Protein AF-A0A957Q8G4-F1 (afdb_monomer_lite)

Secondary structure (DSSP, 8-state):
---PPPPPPP----PPPPPEE-------------------------PPP-----EEEEEEE-SSSSEEEEEEEESPPPPPTTEEEEEEEE-SSS--EEEEEE--SSSEEEEEEEESS-HHHH-SEEEEEEEE--SS--SS--S-EEEEEE--HHHHHHHTTTTTTTT-TT-----S------HHHHHHHHHHHHHHHHHHHHHHHHHHHHHHHTT-HHHHHHHHHHHHHHHH-TTSSS-S-SS-SSS---SS-SS-HHHHHHHHHHHHHHHHHHS---HHHHHHHHHHHHHHHHHHHHHHHHHHHHHT-SSHHHHHHHHHHHHHHHHHHHHHHHHHH-

Foldseek 3Di:
DDDDDDDDDDDDDDFDAKDWDDDDDDDDDDDDDDDDDDDDDDDDDDDDDDPDDQWDKDWDCDPDQWIKIKTKGAQQDFAPVQKWKWKWFAFPPDDIDTRDIGTPPDRIDIIIIIHNDLRLQGGFWMWIAIGGDDPDGDPDDDPRTDDIDGHDPVVSLLCNLVSVQVPDPDDDDDDDDDPDPQLVSSLLSLLVLLLVLLVVLLVLLVQLLVCLVVFNLLSNLLSLLQNLCSAQFQPGPSFDDLSPPPGGDHPGDRCHSLNSLVSSLVSLVVCVVVDPDDPVLSVVLNVLSVLLNVLSVVLSVLSVQSSVDPGSVSNVVSSVVNSVSSVVSSVSSVVSND

Radius of gyration: 26.72 Å; chains: 1; bounding box: 59×63×84 Å

pLDDT: mean 75.36, std 23.49, range [24.41, 98.69]

Sequence (338 aa):
MAHARPAKAQGGGTTAPATVTTTQNLTRTTPALTVDTRITETRTPTGAPSSSSVGTLRFADGSVAGGDFHLQVEGLPTAPTGGQYVLWLLSPITEPKALIAFTALTSAVDLTGTTALHLPQLFNGAQITLEPLSTALPTVISDRVVLAARADAALVKQLRPLLFLIDQPGSEETPEGNDTENDAEVILGSLDAAQAQVDIAVQHTGFLRNALSTEDIPQARRHAEHIINILDGKNGFMYGDLDRNGLPENPGDNVGVRVYLAAAKAALPALTASSTASAETVDDLLATFDVGQTRITDMFDKALQIFASDTVTEANRFAGELTVLVDELDATVDNAHN

Structure (mmCIF, N/CA/C/O backbone):
data_AF-A0A957Q8G4-F1
#
_entry.id   AF-A0A957Q8G4-F1
#
loop_
_atom_site.group_PDB
_atom_site.id
_atom_site.type_symbol
_atom_site.label_atom_id
_atom_site.label_alt_id
_atom_site.label_comp_id
_atom_site.label_asym_id
_atom_site.label_entity_id
_atom_site.label_seq_id
_atom_site.pdbx_PDB_ins_code
_atom_site.Cartn_x
_atom_site.Cartn_y
_atom_site.Cartn_z
_atom_site.occupancy
_atom_site.B_iso_or_equiv
_atom_site.auth_seq_id
_atom_site.auth_comp_id
_atom_site.auth_asym_id
_atom_site.auth_atom_id
_atom_site.pdbx_PDB_model_num
ATOM 1 N N . MET A 1 1 ? 6.059 -43.255 37.982 1.00 44.38 1 MET A N 1
ATOM 2 C CA . MET A 1 1 ? 5.569 -43.418 36.598 1.00 44.38 1 MET A CA 1
ATOM 3 C C . MET A 1 1 ? 5.573 -42.045 35.953 1.00 44.38 1 MET A C 1
ATOM 5 O O . MET A 1 1 ? 4.736 -41.224 36.290 1.00 44.38 1 MET A O 1
ATOM 9 N N . ALA A 1 2 ? 6.601 -41.764 35.154 1.00 36.56 2 ALA A N 1
ATOM 10 C CA . ALA A 1 2 ? 6.834 -40.475 34.513 1.00 36.56 2 ALA A CA 1
ATOM 11 C C . ALA A 1 2 ? 6.531 -40.618 33.016 1.00 36.56 2 ALA A C 1
ATOM 13 O O . ALA A 1 2 ? 7.130 -41.465 32.356 1.00 36.56 2 ALA A O 1
ATOM 14 N N . HIS A 1 3 ? 5.592 -39.827 32.494 1.00 37.25 3 HIS A N 1
ATOM 15 C CA . HIS A 1 3 ? 5.303 -39.761 31.063 1.00 37.25 3 HIS A CA 1
ATOM 16 C C . HIS A 1 3 ? 6.027 -38.561 30.450 1.00 37.25 3 HIS A C 1
ATOM 18 O O . HIS A 1 3 ? 5.633 -37.414 30.642 1.00 37.25 3 HIS A O 1
ATOM 24 N N . ALA A 1 4 ? 7.101 -38.852 29.717 1.00 38.31 4 ALA A N 1
ATOM 25 C CA . ALA A 1 4 ? 7.792 -37.902 28.860 1.00 38.31 4 ALA A CA 1
ATOM 26 C C . ALA A 1 4 ? 6.992 -37.692 27.561 1.00 38.31 4 ALA A C 1
ATOM 28 O O . ALA A 1 4 ? 6.599 -38.657 26.904 1.00 38.31 4 ALA A O 1
ATOM 29 N N . ARG A 1 5 ? 6.751 -36.428 27.196 1.00 44.56 5 ARG A N 1
ATOM 30 C CA . ARG A 1 5 ? 6.229 -36.021 25.881 1.00 44.56 5 ARG A CA 1
ATOM 31 C C . ARG A 1 5 ? 7.388 -35.890 24.878 1.00 44.56 5 ARG A C 1
ATOM 33 O O . ARG A 1 5 ? 8.442 -35.395 25.274 1.00 44.56 5 ARG A O 1
ATOM 40 N N . PRO A 1 6 ? 7.213 -36.274 23.600 1.00 42.38 6 PRO A N 1
ATOM 41 C CA . PRO A 1 6 ? 8.250 -36.115 22.589 1.00 42.38 6 PRO A CA 1
ATOM 42 C C . PRO A 1 6 ? 8.299 -34.677 22.054 1.00 42.38 6 PRO A C 1
ATOM 44 O O . PRO A 1 6 ? 7.270 -34.024 21.867 1.00 42.38 6 PRO A O 1
ATOM 47 N N . ALA A 1 7 ? 9.520 -34.205 21.805 1.00 37.16 7 ALA A N 1
ATOM 48 C CA . ALA A 1 7 ? 9.823 -32.923 21.185 1.00 37.16 7 ALA A CA 1
ATOM 49 C C . ALA A 1 7 ? 9.417 -32.918 19.701 1.00 37.16 7 ALA A C 1
ATOM 51 O O . ALA A 1 7 ? 9.708 -33.857 18.960 1.00 37.16 7 ALA A O 1
ATOM 52 N N . LYS A 1 8 ? 8.751 -31.842 19.270 1.00 38.19 8 LYS A N 1
ATOM 53 C CA . LYS A 1 8 ? 8.409 -31.569 17.870 1.00 38.19 8 LYS A CA 1
ATOM 54 C C . LYS A 1 8 ? 9.622 -30.901 17.212 1.00 38.19 8 LYS A C 1
ATOM 56 O O . LYS A 1 8 ? 10.020 -29.819 17.633 1.00 38.19 8 LYS A O 1
ATOM 61 N N . ALA A 1 9 ? 10.217 -31.558 16.220 1.00 36.41 9 ALA A N 1
ATOM 62 C CA . ALA A 1 9 ? 11.304 -30.999 15.423 1.00 36.41 9 ALA A CA 1
ATOM 63 C C . ALA A 1 9 ? 10.774 -29.886 14.501 1.00 36.41 9 ALA A C 1
ATOM 65 O O . ALA A 1 9 ? 9.803 -30.091 13.772 1.00 36.41 9 ALA A O 1
ATOM 66 N N . GLN A 1 10 ? 11.411 -28.714 14.550 1.00 33.91 10 GLN A N 1
ATOM 67 C CA . GLN A 1 10 ? 11.246 -27.637 13.574 1.00 33.91 10 GLN A CA 1
ATOM 68 C C . GLN A 1 10 ? 11.914 -28.055 12.259 1.00 33.91 10 GLN A C 1
ATOM 70 O O . GLN A 1 10 ? 13.116 -28.317 12.223 1.00 33.91 10 GLN A O 1
ATOM 75 N N . GLY A 1 11 ? 11.129 -28.135 11.185 1.00 32.81 11 GLY A N 1
ATOM 76 C CA . GLY A 1 11 ? 11.643 -28.291 9.828 1.00 32.81 11 GLY A CA 1
ATOM 77 C C . GLY A 1 11 ? 12.223 -26.966 9.345 1.00 32.81 11 GLY A C 1
ATOM 78 O O . GLY A 1 11 ? 11.487 -26.000 9.169 1.00 32.81 11 GLY A O 1
ATOM 79 N N . GLY A 1 12 ? 13.540 -26.921 9.150 1.00 32.47 12 GLY A N 1
ATOM 80 C CA . GLY A 1 12 ? 14.208 -25.826 8.456 1.00 32.47 12 GLY A CA 1
ATOM 81 C C . GLY A 1 12 ? 13.856 -25.865 6.971 1.00 32.47 12 GLY A C 1
ATOM 82 O O . GLY A 1 12 ? 14.250 -26.791 6.263 1.00 32.47 12 GLY A O 1
ATOM 83 N N . GLY A 1 13 ? 13.112 -24.863 6.504 1.00 29.98 13 GLY A N 1
ATOM 84 C CA . GLY A 1 13 ? 12.903 -24.616 5.081 1.00 29.98 13 GLY A CA 1
ATOM 85 C C . GLY A 1 13 ? 14.233 -24.242 4.439 1.00 29.98 13 GLY A C 1
ATOM 86 O O . GLY A 1 13 ? 14.747 -23.148 4.644 1.00 29.98 13 GLY A O 1
ATOM 87 N N . THR A 1 14 ? 14.823 -25.181 3.707 1.00 31.97 14 THR A N 1
ATOM 88 C CA . THR A 1 14 ? 16.024 -24.937 2.907 1.00 31.97 14 THR A CA 1
ATOM 89 C C . THR A 1 14 ? 15.543 -24.406 1.560 1.00 31.97 14 THR A C 1
ATOM 91 O O . THR A 1 14 ? 14.854 -25.123 0.839 1.00 31.97 14 THR A O 1
ATOM 94 N N . THR A 1 15 ? 15.840 -23.149 1.227 1.00 34.88 15 THR A N 1
ATOM 95 C CA . THR A 1 15 ? 15.557 -22.599 -0.106 1.00 34.88 15 THR A CA 1
ATOM 96 C C . THR A 1 15 ? 16.385 -23.362 -1.133 1.00 34.88 15 THR A C 1
ATOM 98 O O . THR A 1 15 ? 17.615 -23.363 -1.055 1.00 34.88 15 THR A O 1
ATOM 101 N N . ALA A 1 16 ? 15.715 -24.045 -2.060 1.00 32.41 16 ALA A N 1
ATOM 102 C CA . ALA A 1 16 ? 16.372 -24.778 -3.130 1.00 32.41 16 ALA A CA 1
ATOM 103 C C . ALA A 1 16 ? 17.163 -23.811 -4.039 1.00 32.41 16 ALA A C 1
ATOM 105 O O . ALA A 1 16 ? 16.678 -22.712 -4.320 1.00 32.41 16 ALA A O 1
ATOM 106 N N . PRO A 1 17 ? 18.376 -24.181 -4.486 1.00 40.38 17 PRO A N 1
ATOM 107 C CA . PRO A 1 17 ? 19.134 -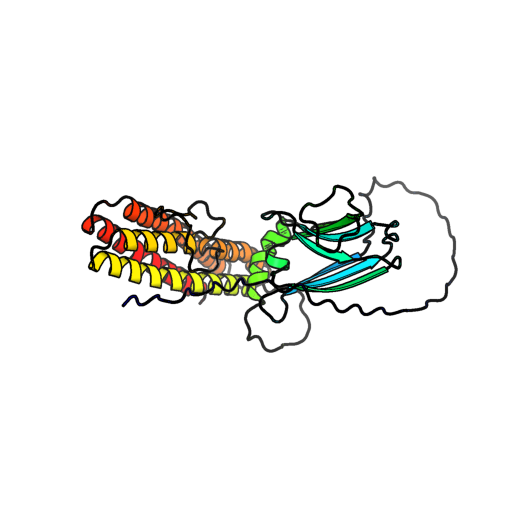23.383 -5.442 1.00 40.38 17 PRO A CA 1
ATOM 108 C C . PRO A 1 17 ? 18.448 -23.364 -6.818 1.00 40.38 17 PRO A C 1
ATOM 110 O O . PRO A 1 17 ? 17.750 -24.309 -7.187 1.00 40.38 17 PRO A O 1
ATOM 113 N N . ALA A 1 18 ? 18.678 -22.286 -7.572 1.00 42.09 18 ALA A N 1
ATOM 114 C CA . ALA A 1 18 ? 18.218 -22.105 -8.948 1.00 42.09 18 ALA A CA 1
ATOM 115 C C . ALA A 1 18 ? 18.527 -23.335 -9.822 1.00 42.09 18 ALA A C 1
ATOM 117 O O . ALA A 1 18 ? 19.646 -23.856 -9.802 1.00 42.09 18 ALA A O 1
ATOM 118 N N . THR A 1 19 ? 17.549 -23.788 -10.611 1.00 39.34 19 THR A N 1
ATOM 119 C CA . THR A 1 19 ? 17.774 -24.827 -11.627 1.00 39.34 19 THR A CA 1
ATOM 120 C C . THR A 1 19 ? 18.254 -24.144 -12.904 1.00 39.34 19 THR A C 1
ATOM 122 O O . THR A 1 19 ? 17.571 -23.278 -13.443 1.00 39.34 19 THR A O 1
ATOM 125 N N . VAL A 1 20 ? 19.449 -24.505 -13.371 1.00 38.84 20 VAL A N 1
ATOM 126 C CA . VAL A 1 20 ? 20.111 -23.878 -14.524 1.00 38.84 20 VAL A CA 1
ATOM 127 C C . VAL A 1 20 ? 20.238 -24.909 -15.637 1.00 38.84 20 VAL A C 1
ATOM 129 O O . VAL A 1 20 ? 20.765 -25.998 -15.410 1.00 38.84 20 VAL A O 1
ATOM 132 N N . THR A 1 21 ? 19.800 -24.556 -16.846 1.00 37.38 21 THR A N 1
ATOM 133 C CA . THR A 1 21 ? 20.062 -25.347 -18.055 1.00 37.38 21 THR A CA 1
ATOM 134 C C . THR A 1 21 ? 21.042 -24.582 -18.933 1.00 37.38 21 THR A C 1
ATOM 136 O O . THR A 1 21 ? 20.753 -23.484 -19.396 1.00 37.38 21 THR A O 1
ATOM 139 N N . THR A 1 22 ? 22.222 -25.151 -19.167 1.00 37.09 22 THR A N 1
ATOM 140 C CA . THR A 1 22 ? 23.211 -24.580 -20.087 1.00 37.09 22 THR A CA 1
ATOM 141 C C . THR A 1 22 ? 23.038 -25.211 -21.465 1.00 37.09 22 THR A C 1
ATOM 143 O O . THR A 1 22 ? 23.404 -26.369 -21.658 1.00 37.09 22 THR A O 1
ATOM 146 N N . THR A 1 23 ? 22.531 -24.451 -22.436 1.00 33.16 23 THR A N 1
ATOM 147 C CA . THR A 1 23 ? 22.496 -24.875 -23.844 1.00 33.16 23 THR A CA 1
ATOM 148 C C . THR A 1 23 ? 23.540 -24.086 -24.624 1.00 33.16 23 THR A C 1
ATOM 150 O O . THR A 1 23 ? 23.420 -22.877 -24.785 1.00 33.16 23 THR A O 1
ATOM 153 N N . GLN A 1 24 ? 24.587 -24.764 -25.101 1.00 40.12 24 GLN A N 1
ATOM 154 C CA . GLN A 1 24 ? 25.644 -24.150 -25.907 1.00 40.12 24 GLN A CA 1
ATOM 155 C C . GLN A 1 24 ? 25.351 -24.357 -27.395 1.00 40.12 24 GLN A C 1
ATOM 157 O O . GLN A 1 24 ? 25.469 -25.474 -27.898 1.00 40.12 24 GLN A O 1
ATOM 162 N N . ASN A 1 25 ? 25.009 -23.285 -28.112 1.00 29.00 25 ASN A N 1
ATOM 163 C CA . ASN A 1 25 ? 24.923 -23.313 -29.572 1.00 29.00 25 ASN A CA 1
ATOM 164 C C . ASN A 1 25 ? 26.262 -22.891 -30.191 1.00 29.00 25 ASN A C 1
ATOM 166 O O . ASN A 1 25 ? 26.674 -21.736 -30.117 1.00 29.00 25 ASN A O 1
ATOM 170 N N . LEU A 1 26 ? 26.946 -23.850 -30.818 1.00 27.91 26 LEU A N 1
ATOM 171 C CA . LEU A 1 26 ? 28.156 -23.620 -31.603 1.00 27.91 26 LEU A CA 1
ATOM 172 C C . LEU A 1 26 ? 27.770 -23.205 -33.026 1.00 27.91 26 LEU A C 1
ATOM 174 O O . LEU A 1 26 ? 27.607 -24.054 -33.903 1.00 27.91 26 LEU A O 1
ATOM 178 N N . THR A 1 27 ? 27.656 -21.904 -33.278 1.00 31.98 27 THR A N 1
ATOM 179 C CA . THR A 1 27 ? 27.489 -21.393 -34.645 1.00 31.98 27 THR A CA 1
ATOM 180 C C . THR A 1 27 ? 28.849 -21.009 -35.220 1.00 31.98 27 THR A C 1
ATOM 182 O O . THR A 1 27 ? 29.564 -20.164 -34.685 1.00 31.98 27 THR A O 1
ATOM 185 N N . ARG A 1 28 ? 29.235 -21.665 -36.317 1.00 31.03 28 ARG A N 1
ATOM 186 C CA . ARG A 1 28 ? 30.478 -21.417 -37.054 1.00 31.03 28 ARG A CA 1
ATOM 187 C C . ARG A 1 28 ? 30.206 -20.400 -38.161 1.00 31.03 28 ARG A C 1
ATOM 189 O O . ARG A 1 28 ? 29.469 -20.722 -39.090 1.00 31.03 28 ARG A O 1
ATOM 196 N N . THR A 1 29 ? 30.848 -19.233 -38.114 1.00 28.16 29 THR A N 1
ATOM 197 C CA . THR A 1 29 ? 30.744 -18.223 -39.182 1.00 28.16 29 THR A CA 1
ATOM 198 C C . THR A 1 29 ? 32.104 -17.956 -39.829 1.00 28.16 29 THR A C 1
ATOM 200 O O . THR A 1 29 ? 33.110 -17.728 -39.161 1.00 28.16 29 THR A O 1
ATOM 203 N N . THR A 1 30 ? 32.115 -18.037 -41.157 1.00 28.33 30 THR A N 1
ATOM 204 C CA . THR A 1 30 ? 33.229 -17.785 -42.088 1.00 28.33 30 THR A CA 1
ATOM 205 C C . THR A 1 30 ? 33.414 -16.268 -42.304 1.00 28.33 30 THR A C 1
ATOM 207 O O . THR A 1 30 ? 32.409 -15.558 -42.309 1.00 28.33 30 THR A O 1
ATOM 210 N N . PRO A 1 31 ? 34.640 -15.738 -42.500 1.00 30.88 31 PRO A N 1
ATOM 211 C CA . PRO A 1 31 ? 34.877 -14.292 -42.577 1.00 30.88 31 PRO A CA 1
ATOM 212 C C . PRO A 1 31 ? 34.618 -13.711 -43.978 1.00 30.88 31 PRO A C 1
ATOM 214 O O . PRO A 1 31 ? 34.831 -14.390 -44.983 1.00 30.88 31 PRO A O 1
ATOM 217 N N . ALA A 1 32 ? 34.249 -12.426 -44.046 1.00 28.64 32 ALA A N 1
ATOM 218 C CA . ALA A 1 32 ? 34.248 -11.634 -45.278 1.00 28.64 32 ALA A CA 1
ATOM 219 C C . ALA A 1 32 ? 34.877 -10.240 -45.073 1.00 28.64 32 ALA A C 1
ATOM 221 O O . ALA A 1 32 ? 34.899 -9.703 -43.968 1.00 28.64 32 ALA A O 1
ATOM 222 N N . LEU A 1 33 ? 35.445 -9.733 -46.171 1.00 24.41 33 LEU A N 1
ATOM 223 C CA . LEU A 1 33 ? 36.489 -8.712 -46.294 1.00 24.41 33 LEU A CA 1
ATOM 224 C C . LEU A 1 33 ? 36.101 -7.254 -45.981 1.00 24.41 33 LEU A C 1
ATOM 226 O O . LEU A 1 33 ? 34.985 -6.802 -46.217 1.00 24.41 33 LEU A O 1
ATOM 230 N N . THR A 1 34 ? 37.147 -6.517 -45.602 1.00 30.47 34 THR A N 1
ATOM 231 C CA . THR A 1 34 ? 37.311 -5.062 -45.485 1.00 30.47 34 THR A CA 1
ATOM 232 C C . THR A 1 34 ? 37.156 -4.305 -46.811 1.00 30.47 34 THR A C 1
ATOM 234 O O . THR A 1 34 ? 37.719 -4.717 -47.826 1.00 30.47 34 THR A O 1
ATOM 237 N N . VAL A 1 35 ? 36.533 -3.120 -46.768 1.00 27.95 35 VAL A N 1
ATOM 238 C CA . VAL A 1 35 ? 36.742 -2.032 -47.741 1.00 27.95 35 VAL A CA 1
ATOM 239 C C . VAL A 1 35 ? 37.001 -0.729 -46.981 1.00 27.95 35 VAL A C 1
ATOM 241 O O . VAL A 1 35 ? 36.225 -0.340 -46.113 1.00 27.95 35 VAL A O 1
ATOM 244 N N . ASP A 1 36 ? 38.127 -0.094 -47.308 1.00 31.92 36 ASP A N 1
ATOM 245 C CA . ASP A 1 36 ? 38.597 1.205 -46.818 1.00 31.92 36 ASP A CA 1
ATOM 246 C C . ASP A 1 36 ? 38.084 2.316 -47.747 1.00 31.92 36 ASP A C 1
ATOM 248 O O . ASP A 1 36 ? 38.147 2.191 -48.974 1.00 31.92 36 ASP A O 1
ATOM 252 N N . THR A 1 37 ? 37.571 3.412 -47.191 1.00 31.23 37 THR A N 1
ATOM 253 C CA . THR A 1 37 ? 37.466 4.682 -47.921 1.00 31.23 37 THR A CA 1
ATOM 254 C C . THR A 1 37 ? 37.485 5.851 -46.939 1.00 31.23 37 THR A C 1
ATOM 256 O O . THR A 1 37 ? 36.513 6.137 -46.244 1.00 31.23 37 THR A O 1
ATOM 259 N N . ARG A 1 38 ? 38.627 6.544 -46.891 1.00 30.86 38 ARG A N 1
ATOM 260 C CA . ARG A 1 38 ? 38.819 7.824 -46.196 1.00 30.86 38 ARG A CA 1
ATOM 261 C C . ARG A 1 38 ? 38.134 8.962 -46.949 1.00 30.86 38 ARG A C 1
ATOM 263 O O . ARG A 1 38 ? 38.459 9.166 -48.116 1.00 30.86 38 ARG A O 1
ATOM 270 N N . ILE A 1 39 ? 37.345 9.784 -46.251 1.00 31.19 39 ILE A N 1
ATOM 271 C CA . ILE A 1 39 ? 37.181 11.215 -46.557 1.00 31.19 39 ILE A CA 1
ATOM 272 C C . ILE A 1 39 ? 37.181 12.020 -45.244 1.00 31.19 39 ILE A C 1
ATOM 274 O O . ILE A 1 39 ? 36.707 11.568 -44.206 1.00 31.19 39 ILE A O 1
ATOM 278 N N . THR A 1 40 ? 37.817 13.182 -45.341 1.00 30.59 40 THR A N 1
ATOM 279 C CA . THR A 1 40 ? 38.300 14.123 -44.328 1.00 30.59 40 THR A CA 1
ATOM 280 C C . THR A 1 40 ? 37.219 14.860 -43.523 1.00 30.59 40 THR A C 1
ATOM 282 O O . THR A 1 40 ? 36.107 15.098 -43.979 1.00 30.59 40 THR A O 1
ATOM 285 N N . GLU A 1 41 ? 37.649 15.242 -42.321 1.00 34.72 41 GLU A N 1
ATOM 286 C CA . GLU A 1 41 ? 36.992 15.871 -41.173 1.00 34.72 41 GLU A CA 1
ATOM 287 C C . GLU A 1 41 ? 36.057 17.070 -41.432 1.00 34.72 41 GLU A C 1
ATOM 289 O O . GLU A 1 41 ? 36.359 17.997 -42.179 1.00 34.72 41 GLU A O 1
ATOM 294 N N . THR A 1 42 ? 34.986 17.138 -40.638 1.00 29.38 42 THR A N 1
ATOM 295 C CA . THR A 1 42 ? 34.398 18.395 -40.148 1.00 29.38 42 THR A CA 1
ATOM 296 C C . THR A 1 42 ? 34.144 18.212 -38.653 1.00 29.38 42 THR A C 1
ATOM 298 O O . THR A 1 42 ? 33.421 17.305 -38.250 1.00 29.38 42 THR A O 1
ATOM 301 N N . ARG A 1 43 ? 34.813 19.009 -37.810 1.00 39.56 43 ARG A N 1
ATOM 302 C CA . ARG A 1 43 ? 34.683 18.921 -36.348 1.00 39.56 43 ARG A CA 1
ATOM 303 C C . ARG A 1 43 ? 33.369 19.565 -35.899 1.00 39.56 43 ARG A C 1
ATOM 305 O O . ARG A 1 43 ? 33.137 20.747 -36.132 1.00 39.56 43 ARG A O 1
ATOM 312 N N . THR A 1 44 ? 32.548 18.778 -35.216 1.00 34.25 44 THR A N 1
ATOM 313 C CA . THR A 1 44 ? 31.297 19.143 -34.525 1.00 34.25 44 THR A CA 1
ATOM 314 C C . THR A 1 44 ? 31.390 18.499 -33.123 1.00 34.25 44 THR A C 1
ATOM 316 O O . THR A 1 44 ? 32.153 17.542 -32.964 1.00 34.25 44 THR A O 1
ATOM 319 N N . PRO A 1 45 ? 30.798 19.095 -32.073 1.00 40.66 45 PRO A N 1
ATOM 320 C CA . PRO A 1 45 ? 31.327 19.068 -30.713 1.00 40.66 45 PRO A CA 1
ATOM 321 C C . PRO A 1 45 ? 31.309 17.668 -30.094 1.00 40.66 45 PRO A C 1
ATOM 323 O O . PRO A 1 45 ? 30.426 16.867 -30.383 1.00 40.66 45 PRO A O 1
ATOM 326 N N . THR A 1 46 ? 32.308 17.421 -29.241 1.00 41.06 46 THR A N 1
ATOM 327 C CA . THR A 1 46 ? 32.562 16.221 -28.432 1.00 41.06 46 THR A CA 1
ATOM 328 C C . THR A 1 46 ? 31.279 15.485 -28.048 1.00 41.06 46 THR A C 1
ATOM 330 O O . THR A 1 46 ? 30.599 15.853 -27.091 1.00 41.06 46 THR A O 1
ATOM 333 N N . GLY A 1 47 ? 30.961 14.443 -28.819 1.00 36.25 47 GLY A N 1
ATOM 334 C CA . GLY A 1 47 ? 29.912 13.494 -28.485 1.00 36.25 47 GLY A CA 1
ATOM 335 C C . GLY A 1 47 ? 30.239 12.808 -27.163 1.00 36.25 47 GLY A C 1
ATOM 336 O O . GLY A 1 47 ? 31.396 12.471 -26.896 1.00 36.25 47 GLY A O 1
ATOM 337 N N . ALA A 1 48 ? 29.215 12.625 -26.332 1.00 38.44 48 ALA A N 1
ATOM 338 C CA . ALA A 1 48 ? 29.274 11.731 -25.185 1.00 38.44 48 ALA A CA 1
ATOM 339 C C . ALA A 1 48 ? 29.835 10.360 -25.624 1.00 38.44 48 ALA A C 1
ATOM 341 O O . ALA A 1 48 ? 29.576 9.944 -26.757 1.00 38.44 48 ALA A O 1
ATOM 342 N N . PRO A 1 49 ? 30.620 9.670 -24.776 1.00 38.12 49 PRO A N 1
ATOM 343 C CA . PRO A 1 49 ? 31.200 8.383 -25.134 1.00 38.12 49 PRO A CA 1
ATOM 344 C C . PRO A 1 49 ? 30.096 7.421 -25.569 1.00 38.12 49 PRO A C 1
ATOM 346 O O . PRO A 1 49 ? 29.165 7.148 -24.813 1.00 38.12 49 PRO A O 1
ATOM 349 N N . SER A 1 50 ? 30.205 6.913 -26.794 1.00 41.34 50 SER A N 1
ATOM 350 C CA . SER A 1 50 ? 29.347 5.854 -27.306 1.00 41.34 50 SER A CA 1
ATOM 351 C C . SER A 1 50 ? 29.591 4.609 -26.457 1.00 41.34 50 SER A C 1
ATOM 353 O O . SER A 1 50 ? 30.606 3.930 -26.611 1.00 41.34 50 SER A O 1
ATOM 355 N N . SER A 1 51 ? 28.696 4.321 -25.516 1.00 51.56 51 SER A N 1
ATOM 356 C CA . SER A 1 51 ? 28.704 3.062 -24.782 1.00 51.56 51 SER A CA 1
ATOM 357 C C . SER A 1 51 ? 28.365 1.941 -25.763 1.00 51.56 51 SER A C 1
ATOM 359 O O . SER A 1 51 ? 27.206 1.769 -26.140 1.00 51.56 51 SER A O 1
ATOM 361 N N . SER A 1 52 ? 29.369 1.195 -26.222 1.00 60.12 52 SER A N 1
ATOM 362 C CA . SER A 1 52 ? 29.135 -0.050 -26.950 1.00 60.12 52 SER A CA 1
ATOM 363 C C . SER A 1 52 ? 28.436 -1.025 -26.004 1.00 60.12 52 SER A C 1
ATOM 365 O O . SER A 1 52 ? 29.007 -1.381 -24.973 1.00 60.12 52 SER A O 1
ATOM 367 N N . SER A 1 53 ? 27.205 -1.428 -26.323 1.00 70.81 53 SER A N 1
ATOM 368 C CA . SER A 1 53 ? 26.521 -2.497 -25.592 1.00 70.81 53 SER A CA 1
ATOM 369 C C . SER A 1 53 ? 27.312 -3.798 -25.751 1.00 70.81 53 SER A C 1
ATOM 371 O O . SER A 1 53 ? 27.612 -4.200 -26.872 1.00 70.81 53 SER A O 1
ATOM 373 N N . VAL A 1 54 ? 27.691 -4.418 -24.631 1.00 81.75 54 VAL A N 1
ATOM 374 C CA . VAL A 1 54 ? 28.505 -5.652 -24.575 1.00 81.75 54 VAL A CA 1
ATOM 375 C C . VAL A 1 54 ? 27.619 -6.891 -24.339 1.00 81.75 54 VAL A C 1
ATOM 377 O O . VAL A 1 54 ? 28.086 -8.026 -24.368 1.00 81.75 54 VAL A O 1
ATOM 380 N N . GLY A 1 55 ? 26.316 -6.694 -24.112 1.00 84.94 55 GLY A N 1
ATOM 381 C CA . GLY A 1 55 ? 25.376 -7.774 -23.836 1.00 84.94 55 GLY A CA 1
ATOM 382 C C . GLY A 1 55 ? 23.990 -7.287 -23.422 1.00 84.94 55 GLY A C 1
ATOM 383 O O . GLY A 1 55 ? 23.728 -6.087 -23.345 1.00 84.94 55 GLY A O 1
ATOM 384 N N . THR A 1 56 ? 23.107 -8.235 -23.129 1.00 85.12 56 THR A N 1
ATOM 385 C CA . THR A 1 56 ? 21.775 -8.003 -22.574 1.00 85.12 56 THR A CA 1
ATOM 386 C C . THR A 1 56 ? 21.559 -8.862 -21.332 1.00 85.12 56 THR A C 1
ATOM 388 O O . THR A 1 56 ? 22.023 -9.997 -21.245 1.00 85.12 56 THR A O 1
ATOM 391 N N . LEU A 1 57 ? 20.855 -8.304 -20.354 1.00 86.69 57 LEU A N 1
ATOM 392 C CA . LEU A 1 57 ? 20.304 -9.044 -19.229 1.00 86.69 57 LEU A CA 1
ATOM 393 C C . LEU A 1 57 ? 18.811 -8.758 -19.201 1.00 86.69 57 LEU A C 1
ATOM 395 O O . LEU A 1 57 ? 18.409 -7.595 -19.183 1.00 86.69 57 LEU A O 1
ATOM 399 N N . ARG A 1 58 ? 18.010 -9.815 -19.218 1.00 81.25 58 ARG A N 1
ATOM 400 C CA . ARG A 1 58 ? 16.556 -9.747 -19.139 1.00 81.25 58 ARG A CA 1
ATOM 401 C C . ARG A 1 58 ? 16.097 -10.433 -17.866 1.00 81.25 58 ARG A C 1
ATOM 403 O O . ARG A 1 58 ? 16.598 -11.507 -17.532 1.00 81.25 58 ARG A O 1
ATOM 410 N N . PHE A 1 59 ? 15.149 -9.803 -17.190 1.00 82.31 59 PHE A N 1
ATOM 411 C CA . PHE A 1 59 ? 14.360 -10.415 -16.131 1.00 82.31 59 PHE A CA 1
ATOM 412 C C . PHE A 1 59 ? 12.938 -10.577 -16.645 1.00 82.31 59 PHE A C 1
ATOM 414 O O . PHE A 1 59 ? 12.449 -9.718 -17.377 1.00 82.31 59 PHE A O 1
ATOM 421 N N . ALA A 1 60 ? 12.303 -11.666 -16.258 1.00 68.94 60 ALA A N 1
ATOM 422 C CA . ALA A 1 60 ? 10.882 -11.890 -16.432 1.00 68.94 60 ALA A CA 1
ATOM 423 C C . ALA A 1 60 ? 10.339 -12.458 -15.121 1.00 68.94 60 ALA A C 1
ATOM 425 O O . ALA A 1 60 ? 11.098 -13.034 -14.339 1.00 68.94 60 ALA A O 1
ATOM 426 N N . ASP A 1 61 ? 9.048 -12.300 -14.872 1.00 65.69 61 ASP A N 1
ATOM 427 C CA . ASP A 1 61 ? 8.394 -13.103 -13.848 1.00 65.69 61 ASP A CA 1
ATOM 428 C C . ASP A 1 61 ? 8.144 -14.500 -14.431 1.00 65.69 61 ASP A C 1
ATOM 430 O O . ASP A 1 61 ? 7.760 -14.656 -15.592 1.00 65.69 61 ASP A O 1
ATOM 434 N N . GLY A 1 62 ? 8.505 -15.523 -13.664 1.00 55.28 62 GLY A N 1
ATOM 435 C CA . GLY A 1 62 ? 8.362 -16.914 -14.066 1.00 55.28 62 G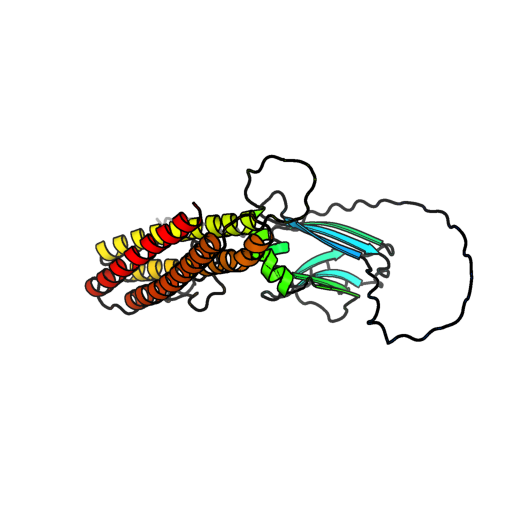LY A CA 1
ATOM 436 C C . GLY A 1 62 ? 6.970 -17.438 -13.723 1.00 55.28 62 GLY A C 1
ATOM 437 O O . GLY A 1 62 ? 6.289 -16.917 -12.849 1.00 55.28 62 GLY A O 1
ATOM 438 N N . SER A 1 63 ? 6.570 -18.547 -14.348 1.00 50.12 63 SER A N 1
ATOM 439 C CA . SER A 1 63 ? 5.276 -19.232 -14.116 1.00 50.12 63 SER A CA 1
ATOM 440 C C . SER A 1 63 ? 5.013 -19.743 -12.677 1.00 50.12 63 SER A C 1
ATOM 442 O O . SER A 1 63 ? 4.019 -20.427 -12.432 1.00 50.12 63 SER A O 1
ATOM 444 N N . VAL A 1 64 ? 5.907 -19.468 -11.720 1.00 48.78 64 VAL A N 1
ATOM 445 C CA . VAL A 1 64 ? 5.831 -19.878 -10.309 1.00 48.78 64 VAL A CA 1
ATOM 446 C C . VAL A 1 64 ? 6.462 -18.782 -9.450 1.00 48.78 64 VAL A C 1
ATOM 448 O O . VAL A 1 64 ? 7.644 -18.546 -9.653 1.00 48.78 64 VAL A O 1
ATOM 451 N N . ALA A 1 65 ? 5.716 -18.191 -8.499 1.00 56.16 65 ALA A N 1
ATOM 452 C CA . ALA A 1 65 ? 6.092 -17.259 -7.403 1.00 56.16 65 ALA A CA 1
ATOM 453 C C . ALA A 1 65 ? 7.561 -16.748 -7.325 1.00 56.16 65 ALA A C 1
ATOM 455 O O . ALA A 1 65 ? 8.215 -16.835 -6.283 1.00 56.16 65 ALA A O 1
ATOM 456 N N . GLY A 1 66 ? 8.123 -16.264 -8.427 1.00 64.38 66 GLY A N 1
ATOM 457 C CA . GLY A 1 66 ? 9.563 -16.189 -8.644 1.00 64.38 66 GLY A CA 1
ATOM 458 C C . GLY A 1 66 ? 9.878 -15.697 -10.054 1.00 64.38 66 GLY A C 1
ATOM 459 O O . GLY A 1 66 ? 8.987 -15.553 -10.881 1.00 64.38 66 GLY A O 1
ATOM 460 N N . GLY A 1 67 ? 11.144 -15.388 -10.320 1.00 76.06 67 GLY A N 1
ATOM 461 C CA . GLY A 1 67 ? 11.586 -14.714 -11.537 1.00 76.06 67 GLY A CA 1
ATOM 462 C C . GLY A 1 67 ? 12.502 -15.571 -12.401 1.00 76.06 67 GLY A C 1
ATOM 463 O O . GLY A 1 67 ? 13.351 -16.312 -11.896 1.00 76.06 67 GLY A O 1
ATOM 464 N N . ASP A 1 68 ? 12.379 -15.394 -13.707 1.00 83.12 68 ASP A N 1
ATOM 465 C CA . ASP A 1 68 ? 13.264 -15.940 -14.724 1.00 83.12 68 ASP A CA 1
ATOM 466 C C . ASP A 1 68 ? 14.299 -14.888 -15.135 1.00 83.12 68 ASP A C 1
ATOM 468 O O . ASP A 1 68 ? 14.053 -13.678 -15.122 1.00 83.12 68 ASP A O 1
ATOM 472 N N . PHE A 1 69 ? 15.489 -15.339 -15.521 1.00 89.19 69 PHE A N 1
ATOM 473 C CA . PHE A 1 69 ? 16.509 -14.461 -16.078 1.00 89.19 69 PHE A CA 1
ATOM 474 C C . PHE A 1 69 ? 17.156 -15.055 -17.321 1.00 89.19 69 PHE A C 1
ATOM 476 O O . PHE A 1 69 ? 17.326 -16.269 -17.446 1.00 89.19 69 PHE A O 1
ATOM 483 N N . HIS A 1 70 ? 17.585 -14.163 -18.212 1.00 91.19 70 HIS A N 1
ATOM 484 C CA . HIS A 1 70 ? 18.389 -14.487 -19.383 1.00 91.19 70 HIS A CA 1
ATOM 485 C C . HIS A 1 70 ? 19.531 -13.483 -19.521 1.00 91.19 70 HIS A C 1
ATOM 487 O O . HIS A 1 70 ? 19.301 -12.288 -19.701 1.00 91.19 70 HIS A O 1
ATOM 493 N N . LEU A 1 71 ? 20.768 -13.961 -19.408 1.00 91.25 71 LEU A N 1
ATOM 494 C CA . LEU A 1 71 ? 21.987 -13.185 -19.605 1.00 91.25 71 LEU A CA 1
ATOM 495 C C . LEU A 1 71 ? 22.641 -13.600 -20.922 1.00 91.25 71 LEU A C 1
ATOM 497 O O . LEU A 1 71 ? 23.027 -14.755 -21.071 1.00 91.25 71 LEU A O 1
ATOM 501 N N . GLN A 1 72 ? 22.860 -12.638 -21.813 1.00 91.69 72 GLN A N 1
ATOM 502 C CA . GLN A 1 72 ? 23.672 -12.797 -23.016 1.00 91.69 72 GLN A CA 1
ATOM 503 C C . GLN A 1 72 ? 24.793 -11.765 -23.010 1.00 91.69 72 GLN A C 1
ATOM 505 O O . GLN A 1 72 ? 24.533 -10.567 -22.995 1.00 91.69 72 GLN A O 1
ATOM 510 N N . VAL A 1 73 ? 26.047 -12.202 -23.017 1.00 90.94 73 VAL A N 1
ATOM 511 C CA . VAL A 1 73 ? 27.217 -11.314 -23.010 1.00 90.94 73 VAL A CA 1
ATOM 512 C C . VAL A 1 73 ? 28.208 -11.780 -24.059 1.00 90.94 73 VAL A C 1
ATOM 514 O O . VAL A 1 73 ? 28.528 -12.965 -24.130 1.00 90.94 73 VAL A O 1
ATOM 517 N N . GLU A 1 74 ? 28.744 -10.840 -24.827 1.00 88.62 74 GLU A N 1
ATOM 518 C CA . GLU A 1 74 ? 29.843 -11.068 -25.760 1.00 88.62 74 GLU A CA 1
ATOM 519 C C . GLU A 1 74 ? 31.108 -10.339 -25.294 1.00 88.62 74 GLU A C 1
ATOM 521 O O . GLU A 1 74 ? 31.061 -9.392 -24.520 1.00 88.62 74 GLU A O 1
ATOM 526 N N . GLY A 1 75 ? 32.279 -10.787 -25.739 1.00 87.00 75 GLY A N 1
ATOM 527 C CA . GLY A 1 75 ? 33.557 -10.172 -25.377 1.00 87.00 75 GLY A CA 1
ATOM 528 C C . GLY A 1 75 ? 33.965 -10.323 -23.906 1.00 87.00 75 GLY A C 1
ATOM 529 O O . GLY A 1 75 ? 34.898 -9.642 -23.478 1.00 87.00 75 GLY A O 1
ATOM 530 N N . LEU A 1 76 ? 33.325 -11.205 -23.127 1.00 87.75 76 LEU A N 1
ATOM 531 C CA . LEU A 1 76 ? 33.740 -11.457 -21.746 1.00 87.75 76 LEU A CA 1
ATOM 532 C C . LEU A 1 76 ? 35.078 -12.221 -21.752 1.00 87.75 76 LEU A C 1
ATOM 534 O O . LEU A 1 76 ? 35.161 -13.282 -22.371 1.00 87.75 76 LEU A O 1
ATOM 538 N N . PRO A 1 77 ? 36.150 -11.722 -21.112 1.00 87.50 77 PRO A N 1
ATOM 539 C CA . PRO A 1 77 ? 37.425 -12.429 -21.117 1.00 87.50 77 PRO A CA 1
ATOM 540 C C . PRO A 1 77 ? 37.309 -13.792 -20.419 1.00 87.50 77 PRO A C 1
ATOM 542 O O . PRO A 1 77 ? 36.438 -14.014 -19.581 1.00 87.50 77 PRO A O 1
ATOM 545 N N . THR A 1 78 ? 38.199 -14.729 -20.749 1.00 87.75 78 THR A N 1
ATOM 546 C CA . THR A 1 78 ? 38.282 -15.993 -20.007 1.00 87.75 78 THR A CA 1
ATOM 547 C C . THR A 1 78 ? 38.688 -15.702 -18.564 1.00 87.75 78 THR A C 1
ATOM 549 O O . THR A 1 78 ? 39.642 -14.954 -18.324 1.00 87.75 78 THR A O 1
ATOM 552 N N . ALA A 1 79 ? 37.985 -16.306 -17.603 1.00 88.00 79 ALA A N 1
ATOM 553 C CA . ALA A 1 79 ? 38.332 -16.148 -16.197 1.00 88.00 79 ALA A CA 1
ATOM 554 C C . ALA A 1 79 ? 39.768 -16.666 -15.951 1.00 88.00 79 ALA A C 1
ATOM 556 O O . ALA A 1 79 ? 40.116 -17.750 -16.430 1.00 88.00 79 ALA A O 1
ATOM 557 N N . PRO A 1 80 ? 40.625 -15.924 -15.225 1.00 90.69 80 PRO A N 1
ATOM 558 C CA . PRO A 1 80 ? 41.957 -16.404 -14.878 1.00 90.69 80 PRO A CA 1
ATOM 559 C C . PRO A 1 80 ? 41.879 -17.673 -14.022 1.00 90.69 80 PRO A C 1
ATOM 561 O O . PRO A 1 80 ? 40.892 -17.907 -13.324 1.00 90.69 80 PRO A O 1
ATOM 564 N N . THR A 1 81 ? 42.946 -18.475 -14.032 1.00 92.44 81 THR A N 1
ATOM 565 C CA . THR A 1 81 ? 43.044 -19.693 -13.217 1.00 92.44 81 THR A CA 1
ATOM 566 C C . THR A 1 81 ? 42.712 -19.406 -11.751 1.00 92.44 81 THR A C 1
ATOM 568 O O . THR A 1 81 ? 43.325 -18.540 -11.130 1.00 92.44 81 THR A O 1
ATOM 571 N N . GLY A 1 82 ? 41.750 -20.152 -11.199 1.00 92.69 82 GLY A N 1
ATOM 572 C CA . GLY A 1 82 ? 41.273 -19.975 -9.824 1.00 92.69 82 GLY A CA 1
ATOM 573 C C . GLY A 1 82 ? 40.249 -18.850 -9.636 1.00 92.69 82 GLY A C 1
ATOM 574 O O . GLY A 1 82 ? 39.896 -18.558 -8.497 1.00 92.69 82 GLY A O 1
ATOM 575 N N . GLY A 1 83 ? 39.771 -18.228 -10.718 1.00 93.44 83 GLY A N 1
ATOM 576 C CA . GLY A 1 83 ? 38.694 -17.241 -10.706 1.00 93.44 83 GLY A CA 1
ATOM 577 C C . GLY A 1 83 ? 37.405 -17.748 -11.355 1.00 93.44 83 GLY A C 1
ATOM 578 O O . GLY A 1 83 ? 37.417 -18.676 -12.163 1.00 93.44 83 GLY A O 1
ATOM 579 N N . GLN A 1 84 ? 36.297 -17.102 -11.010 1.00 95.25 84 GLN A N 1
ATOM 580 C CA . GLN A 1 84 ? 34.972 -17.295 -11.598 1.00 95.25 84 GLN A CA 1
ATOM 581 C C . GLN A 1 84 ? 34.244 -15.953 -11.700 1.00 95.25 84 GLN A C 1
ATOM 583 O O . GLN A 1 84 ? 34.519 -15.030 -10.934 1.00 95.25 84 GLN A O 1
ATOM 588 N N . TYR A 1 85 ? 33.301 -15.840 -12.625 1.00 95.88 85 TYR A N 1
ATOM 589 C CA . TYR A 1 85 ? 32.406 -14.693 -12.681 1.00 95.88 85 TYR A CA 1
ATOM 590 C C . TYR A 1 85 ? 31.224 -14.895 -11.748 1.00 95.88 85 TYR A C 1
ATOM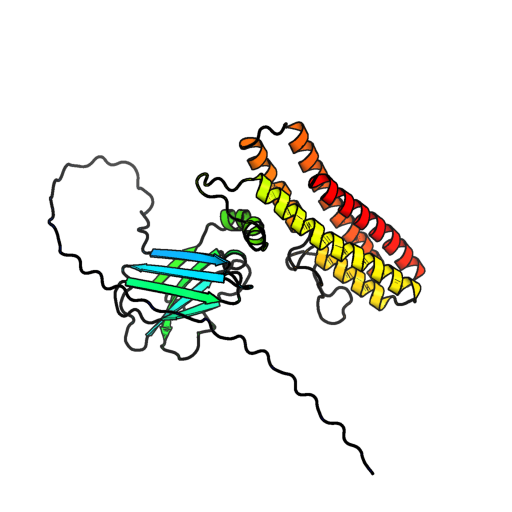 592 O O . TYR A 1 85 ? 30.732 -16.012 -11.603 1.00 95.88 85 TYR A O 1
ATOM 600 N N . VAL A 1 86 ? 30.751 -13.811 -11.141 1.00 96.44 86 VAL A N 1
ATOM 601 C CA . VAL A 1 86 ? 29.518 -13.813 -10.350 1.00 96.44 86 VAL A CA 1
ATOM 602 C C . VAL A 1 86 ? 28.607 -12.708 -10.852 1.00 96.44 86 VAL A C 1
ATOM 604 O O . VAL A 1 86 ? 29.021 -11.553 -10.938 1.00 96.44 86 VAL A O 1
ATOM 607 N N . LEU A 1 87 ? 27.374 -13.077 -11.199 1.00 95.25 87 LEU A N 1
ATOM 608 C CA . LEU A 1 87 ? 26.305 -12.139 -11.508 1.00 95.25 87 LEU A CA 1
ATOM 609 C C . LEU A 1 87 ? 25.632 -11.719 -10.202 1.00 95.25 87 LEU A C 1
ATOM 611 O O . LEU A 1 87 ? 25.034 -12.537 -9.504 1.00 95.25 87 LEU A O 1
ATOM 615 N N . TRP A 1 88 ? 25.722 -10.434 -9.899 1.00 95.56 88 TRP A N 1
ATOM 616 C CA . TRP A 1 88 ? 25.089 -9.775 -8.771 1.00 95.56 88 TRP A CA 1
ATOM 617 C C . TRP A 1 88 ? 23.875 -8.998 -9.233 1.00 95.56 88 TRP A C 1
ATOM 619 O O . TRP A 1 88 ? 23.919 -8.314 -10.253 1.00 95.56 88 TRP A O 1
ATOM 629 N N . LEU A 1 89 ? 22.823 -9.053 -8.434 1.00 92.81 89 LEU A N 1
ATOM 630 C CA . LEU A 1 89 ? 21.650 -8.212 -8.557 1.00 92.81 89 LEU A CA 1
ATOM 631 C C . LEU A 1 89 ? 21.819 -6.991 -7.663 1.00 92.81 89 LEU A C 1
ATOM 633 O O . LEU A 1 89 ? 22.215 -7.108 -6.502 1.00 92.81 89 LEU A O 1
ATOM 637 N N . LEU A 1 90 ? 21.523 -5.822 -8.217 1.00 89.44 90 LEU A N 1
ATOM 638 C CA . LEU A 1 90 ? 21.627 -4.538 -7.544 1.00 89.44 90 LEU A CA 1
ATOM 639 C C . LEU A 1 90 ? 20.229 -3.988 -7.289 1.00 89.44 90 LEU A C 1
ATOM 641 O O . LEU A 1 90 ? 19.373 -3.978 -8.174 1.00 89.44 90 LEU A O 1
ATOM 645 N N . SER A 1 91 ? 20.023 -3.507 -6.072 1.00 81.00 91 SER A N 1
ATOM 646 C CA . SER A 1 91 ? 18.790 -2.863 -5.647 1.00 81.00 91 SER A CA 1
ATOM 647 C C . SER A 1 91 ? 19.118 -1.500 -5.039 1.00 81.00 91 SER A C 1
ATOM 649 O O . SER A 1 91 ? 20.179 -1.346 -4.430 1.00 81.00 91 SER A O 1
ATOM 651 N N . PRO A 1 92 ? 18.234 -0.496 -5.174 1.00 63.12 92 PRO A N 1
ATOM 652 C CA . PRO A 1 92 ? 18.372 0.746 -4.427 1.00 63.12 92 PRO A CA 1
ATOM 653 C C . PRO A 1 92 ? 17.962 0.587 -2.954 1.00 63.12 92 PRO A C 1
ATOM 655 O O . PRO A 1 92 ? 18.233 1.484 -2.164 1.00 63.12 92 PRO A O 1
ATOM 658 N N . ILE A 1 93 ? 17.285 -0.513 -2.598 1.00 58.53 93 ILE A N 1
ATOM 659 C CA . ILE A 1 93 ? 16.639 -0.702 -1.289 1.00 58.53 93 ILE A CA 1
ATOM 660 C C . ILE A 1 93 ? 17.141 -1.928 -0.519 1.00 58.53 93 ILE A C 1
ATOM 662 O O . ILE A 1 93 ? 16.945 -2.000 0.690 1.00 58.53 93 ILE A O 1
ATOM 666 N N . THR A 1 94 ? 17.797 -2.883 -1.182 1.00 68.00 94 THR A N 1
ATOM 667 C CA . THR A 1 94 ? 18.417 -4.041 -0.523 1.00 68.00 94 THR A CA 1
ATOM 668 C C . THR A 1 94 ? 19.903 -4.129 -0.832 1.00 68.00 94 THR A C 1
ATOM 670 O O . THR A 1 94 ? 20.386 -3.583 -1.825 1.00 68.00 94 THR A O 1
ATOM 673 N N . GLU A 1 95 ? 20.627 -4.879 -0.004 1.00 83.69 95 GLU A N 1
ATOM 674 C CA . GLU A 1 95 ? 22.015 -5.232 -0.293 1.00 83.69 95 GLU A CA 1
ATOM 675 C C . GLU A 1 95 ? 22.130 -6.017 -1.617 1.00 83.69 95 GLU A C 1
ATOM 677 O O . GLU A 1 95 ? 21.182 -6.716 -2.007 1.00 83.69 95 GLU A O 1
ATOM 682 N N . PRO A 1 96 ? 23.275 -5.911 -2.325 1.00 89.50 96 PRO A N 1
ATOM 683 C CA . PRO A 1 96 ? 23.540 -6.707 -3.514 1.00 89.50 96 PRO A CA 1
ATOM 684 C C . PRO A 1 96 ? 23.417 -8.203 -3.236 1.00 89.50 96 PRO A C 1
ATOM 686 O O . PRO A 1 96 ? 23.902 -8.699 -2.220 1.00 89.50 96 PRO A O 1
ATOM 689 N N . LYS A 1 97 ? 22.824 -8.942 -4.173 1.00 91.56 97 LYS A N 1
ATOM 690 C CA . LYS A 1 97 ? 22.622 -10.387 -4.028 1.00 91.56 97 LYS A CA 1
ATOM 691 C C . LYS A 1 97 ? 23.292 -11.147 -5.161 1.00 91.56 97 LYS A C 1
ATOM 693 O O . LYS A 1 97 ? 23.001 -10.889 -6.325 1.00 91.56 97 LYS A O 1
ATOM 698 N N . ALA A 1 98 ? 24.164 -12.097 -4.832 1.00 94.38 98 ALA A N 1
ATOM 699 C CA . ALA A 1 98 ? 24.724 -13.009 -5.823 1.00 94.38 98 ALA A CA 1
ATOM 700 C C . ALA A 1 98 ? 23.609 -13.919 -6.358 1.00 94.38 98 ALA A C 1
ATOM 702 O O . ALA A 1 98 ? 22.946 -14.613 -5.586 1.00 94.38 98 ALA A O 1
ATOM 703 N N . LEU A 1 99 ? 23.398 -13.896 -7.672 1.00 92.56 99 LEU A N 1
ATOM 704 C CA . LEU A 1 99 ? 22.404 -14.723 -8.350 1.00 92.56 99 LEU A CA 1
ATOM 705 C C . LEU A 1 99 ? 23.015 -16.047 -8.804 1.00 92.56 99 LEU A C 1
ATOM 707 O O . LEU A 1 99 ? 22.462 -17.110 -8.540 1.00 92.56 99 LEU A O 1
ATOM 711 N N . ILE A 1 100 ? 24.166 -15.982 -9.474 1.00 93.12 100 ILE A N 1
ATOM 712 C CA . ILE A 1 100 ? 24.843 -17.159 -10.019 1.00 93.12 100 ILE A CA 1
ATOM 713 C C . ILE A 1 100 ? 26.346 -16.916 -10.160 1.00 93.12 100 ILE A C 1
ATOM 715 O O . ILE A 1 100 ? 26.780 -15.801 -10.452 1.00 93.12 100 ILE A O 1
ATOM 719 N N . ALA A 1 101 ? 27.131 -17.979 -9.982 1.00 93.81 101 ALA A N 1
ATOM 720 C CA . ALA A 1 101 ? 28.544 -18.024 -10.329 1.00 93.81 101 ALA A CA 1
ATOM 721 C C . ALA A 1 101 ? 28.747 -18.891 -11.578 1.00 93.81 101 ALA A C 1
ATOM 723 O O . ALA A 1 101 ? 28.113 -19.937 -11.719 1.00 93.81 101 ALA A O 1
ATOM 724 N N . PHE A 1 102 ? 29.615 -18.458 -12.488 1.00 92.44 102 PHE A N 1
ATOM 725 C CA . PHE A 1 102 ? 29.869 -19.143 -13.751 1.00 92.44 102 PHE A CA 1
ATOM 726 C C . PHE A 1 102 ? 31.302 -18.928 -1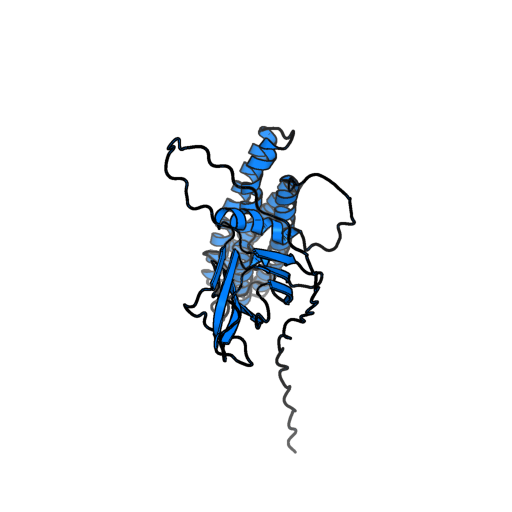4.241 1.00 92.44 102 PHE A C 1
ATOM 728 O O . PHE A 1 102 ? 31.963 -17.942 -13.919 1.00 92.44 102 PHE A O 1
ATOM 735 N N . THR A 1 103 ? 31.778 -19.843 -15.081 1.00 88.25 103 THR A N 1
ATOM 736 C CA . THR A 1 103 ? 33.087 -19.732 -15.730 1.00 88.25 103 THR A CA 1
ATOM 737 C C . THR A 1 103 ? 32.881 -19.481 -17.214 1.00 88.25 103 THR A C 1
ATOM 739 O O . THR A 1 103 ? 32.260 -20.291 -17.901 1.00 88.25 103 THR A O 1
ATOM 742 N N . ALA A 1 104 ? 33.417 -18.376 -17.731 1.00 80.69 104 ALA A N 1
ATOM 743 C CA . ALA A 1 104 ? 33.393 -18.109 -19.164 1.00 80.69 104 ALA A CA 1
ATOM 744 C C . ALA A 1 104 ? 34.458 -18.968 -19.860 1.00 80.69 104 ALA A C 1
ATOM 746 O O . ALA A 1 104 ? 35.656 -18.708 -19.739 1.00 80.69 104 ALA A O 1
ATOM 747 N N . LEU A 1 105 ? 34.023 -20.019 -20.560 1.00 74.06 105 LEU A N 1
ATOM 748 C CA . LEU A 1 105 ? 34.906 -20.879 -21.361 1.00 74.06 105 LEU A CA 1
ATOM 749 C C . LEU A 1 105 ? 35.197 -20.288 -22.747 1.00 74.06 105 LEU A C 1
ATOM 751 O O . LEU A 1 105 ? 36.162 -20.678 -23.399 1.00 74.06 105 LEU A O 1
ATOM 755 N N . THR A 1 106 ? 34.366 -19.346 -23.190 1.00 77.88 106 THR A N 1
ATOM 756 C CA . THR A 1 106 ? 34.518 -18.610 -24.447 1.00 77.88 106 THR A CA 1
ATOM 757 C C . THR A 1 106 ? 34.259 -17.127 -24.202 1.00 77.88 106 THR A C 1
ATOM 759 O O . THR A 1 106 ? 33.843 -16.747 -23.109 1.00 77.88 106 THR A O 1
ATOM 762 N N . SER A 1 107 ? 34.477 -16.293 -25.220 1.00 80.88 107 SER A N 1
ATOM 763 C CA . SER A 1 107 ? 34.136 -14.872 -25.157 1.00 80.88 107 SER A CA 1
ATOM 764 C C . SER A 1 107 ? 32.631 -14.593 -25.177 1.00 80.88 107 SER A C 1
ATOM 766 O O . SER A 1 107 ? 32.245 -13.441 -25.030 1.00 80.88 107 SER A O 1
ATOM 768 N N . ALA A 1 108 ? 31.789 -15.610 -25.384 1.00 85.25 108 ALA A N 1
ATOM 769 C CA . ALA A 1 108 ? 30.338 -15.497 -25.356 1.00 85.25 108 ALA A CA 1
ATOM 770 C C . ALA A 1 108 ? 29.754 -16.301 -24.184 1.00 85.25 108 ALA A C 1
ATOM 772 O O . ALA A 1 108 ? 30.164 -17.435 -23.914 1.00 85.25 108 ALA A O 1
ATOM 773 N N . VAL A 1 109 ? 28.790 -15.702 -23.493 1.00 89.56 109 VAL A N 1
ATOM 774 C CA . VAL A 1 109 ? 28.064 -16.289 -22.367 1.00 89.56 109 VAL A CA 1
ATOM 775 C C . VAL A 1 109 ? 26.576 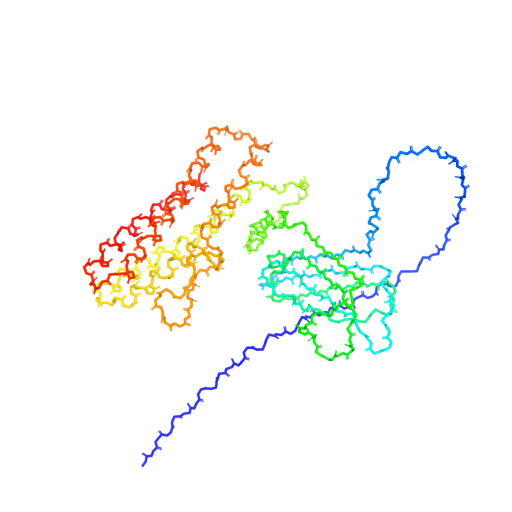-16.152 -22.643 1.00 89.56 109 VAL A C 1
ATOM 777 O O . VAL A 1 109 ? 26.100 -15.045 -22.868 1.00 89.56 109 VAL A O 1
ATOM 780 N N . ASP A 1 110 ? 25.860 -17.272 -22.597 1.00 90.50 110 ASP A N 1
ATOM 781 C CA . ASP A 1 110 ? 24.401 -17.332 -22.648 1.00 90.50 110 ASP A CA 1
ATOM 782 C C . ASP A 1 110 ? 23.927 -18.182 -21.459 1.00 90.50 110 ASP A C 1
ATOM 784 O O . ASP A 1 110 ? 24.269 -19.365 -21.357 1.00 90.50 110 ASP A O 1
ATOM 788 N N . LEU A 1 111 ? 23.241 -17.553 -20.504 1.00 90.62 111 LEU A N 1
ATOM 789 C CA . LEU A 1 111 ? 22.769 -18.186 -19.274 1.00 90.62 111 LEU A CA 1
ATOM 790 C C . LEU A 1 111 ? 21.291 -17.896 -19.071 1.00 90.62 111 LEU A C 1
ATOM 792 O O . LEU A 1 111 ? 20.882 -16.738 -19.039 1.00 90.62 111 LEU A O 1
ATOM 796 N N . THR A 1 112 ? 20.520 -18.948 -18.827 1.00 89.75 112 THR A N 1
ATOM 797 C CA . THR A 1 112 ? 19.132 -18.852 -18.376 1.00 89.75 112 THR A CA 1
ATOM 798 C C . THR A 1 112 ? 18.970 -19.548 -17.034 1.00 89.75 112 THR A C 1
ATOM 800 O O . THR A 1 112 ? 19.689 -20.503 -16.719 1.00 89.75 112 THR A O 1
ATOM 803 N N . GLY A 1 113 ? 18.034 -19.072 -16.225 1.00 87.19 113 GLY A N 1
ATOM 804 C CA . GLY A 1 113 ? 17.698 -19.716 -14.965 1.00 87.19 113 GLY A CA 1
ATOM 805 C C . GLY A 1 113 ? 16.484 -19.090 -14.305 1.00 87.19 113 GLY A C 1
ATOM 806 O O . GLY A 1 113 ? 15.976 -18.067 -14.757 1.00 87.19 113 GLY A O 1
ATOM 807 N N . THR A 1 114 ? 16.0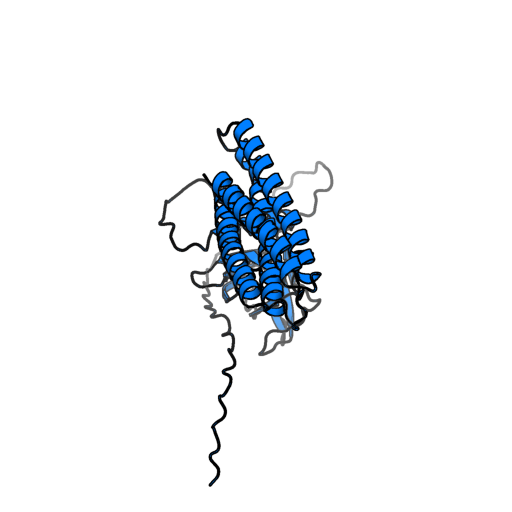49 -19.719 -13.219 1.00 83.75 114 THR A N 1
ATOM 808 C CA . THR A 1 114 ? 14.888 -19.296 -12.435 1.00 83.75 114 THR A CA 1
ATOM 809 C C . THR A 1 114 ? 15.284 -19.087 -10.975 1.00 83.75 114 THR A C 1
ATOM 811 O O . THR A 1 114 ? 16.262 -19.664 -10.487 1.00 83.75 114 THR A O 1
ATOM 814 N N . THR A 1 115 ? 14.557 -18.244 -10.251 1.00 80.94 115 THR A N 1
ATOM 815 C CA . THR A 1 115 ? 14.789 -17.963 -8.831 1.00 80.94 115 THR A CA 1
ATOM 816 C C . THR A 1 115 ? 13.471 -17.731 -8.109 1.00 80.94 115 THR A C 1
ATOM 818 O O . THR A 1 115 ? 12.512 -17.256 -8.696 1.00 80.94 115 THR A O 1
ATOM 821 N N . ALA A 1 116 ? 13.427 -17.983 -6.803 1.00 75.88 116 ALA A N 1
ATOM 822 C CA . ALA A 1 116 ? 12.263 -17.675 -5.964 1.00 75.88 116 ALA A CA 1
ATOM 823 C C . ALA A 1 116 ? 12.116 -16.167 -5.648 1.00 75.88 116 ALA A C 1
ATOM 825 O O . ALA A 1 116 ? 11.509 -15.795 -4.650 1.00 75.88 116 ALA A O 1
ATOM 826 N N . LEU A 1 117 ? 12.770 -15.291 -6.414 1.00 71.31 117 LEU A N 1
ATOM 827 C CA . LEU A 1 117 ? 12.752 -13.843 -6.215 1.00 71.31 117 LEU A CA 1
ATOM 828 C C . LEU A 1 117 ? 12.034 -13.188 -7.386 1.00 71.31 117 LEU A C 1
ATOM 830 O O . LEU A 1 117 ? 12.386 -13.472 -8.525 1.00 71.31 117 LEU A O 1
ATOM 834 N N . HIS A 1 118 ? 11.142 -12.243 -7.108 1.00 72.25 118 HIS A N 1
ATOM 835 C CA . HIS A 1 118 ? 10.539 -11.378 -8.123 1.00 72.25 118 HIS A CA 1
ATOM 836 C C . HIS A 1 118 ? 11.576 -10.360 -8.614 1.00 72.25 118 HIS A C 1
ATOM 838 O O . HIS A 1 118 ? 11.790 -9.299 -8.017 1.00 72.25 118 HIS A O 1
ATOM 844 N N . LEU A 1 119 ? 12.320 -10.746 -9.651 1.00 79.38 119 LEU A N 1
ATOM 845 C CA . LEU A 1 119 ? 13.517 -10.035 -10.097 1.00 79.38 119 LEU A CA 1
ATOM 846 C C . LEU A 1 119 ? 13.240 -8.590 -10.543 1.00 79.38 119 LEU A C 1
ATOM 848 O O . LEU A 1 119 ? 13.941 -7.700 -10.048 1.00 79.38 119 LEU A O 1
ATOM 852 N N . PRO A 1 120 ? 12.233 -8.317 -11.396 1.00 72.12 120 PRO A N 1
ATOM 853 C CA . PRO A 1 120 ? 11.957 -6.958 -11.860 1.00 72.12 120 PRO A CA 1
ATOM 854 C C . PRO A 1 120 ? 11.461 -6.031 -10.740 1.00 72.12 120 PRO A C 1
ATOM 856 O O . PRO A 1 120 ? 11.713 -4.825 -10.754 1.00 72.12 120 PRO A O 1
ATOM 859 N N . GLN A 1 121 ? 10.777 -6.595 -9.741 1.00 66.38 121 GLN A N 1
ATOM 860 C CA . GLN A 1 121 ? 10.218 -5.838 -8.622 1.00 66.38 121 GLN A CA 1
ATOM 861 C C . GLN A 1 121 ? 11.317 -5.377 -7.651 1.00 66.38 121 GLN A C 1
ATOM 863 O O . GLN A 1 121 ? 11.313 -4.233 -7.182 1.00 66.38 121 GLN A O 1
ATOM 868 N N . LEU A 1 122 ? 12.289 -6.250 -7.367 1.00 67.50 122 LEU A N 1
ATOM 869 C CA . LEU A 1 122 ? 13.277 -6.045 -6.303 1.00 67.50 122 LEU A CA 1
ATOM 870 C C . LEU A 1 122 ? 14.590 -5.407 -6.776 1.00 67.50 122 LEU A C 1
ATOM 872 O O . LEU A 1 122 ? 15.257 -4.725 -5.988 1.00 67.50 122 LEU A O 1
ATOM 876 N N . PHE A 1 123 ? 14.970 -5.603 -8.040 1.00 81.94 123 PHE A N 1
ATOM 877 C CA . PHE A 1 123 ? 16.289 -5.230 -8.549 1.00 81.94 123 PHE A CA 1
ATOM 878 C C . PHE A 1 123 ? 16.179 -4.330 -9.779 1.00 81.94 123 PHE A C 1
ATOM 880 O O . PHE A 1 123 ? 15.378 -4.561 -10.674 1.00 81.94 123 PHE A O 1
ATOM 887 N N . ASN A 1 124 ? 17.005 -3.285 -9.829 1.00 79.31 124 ASN A N 1
ATOM 888 C CA . ASN A 1 124 ? 17.035 -2.317 -10.934 1.00 79.31 124 ASN A CA 1
ATOM 889 C C . ASN A 1 124 ? 18.372 -2.315 -11.680 1.00 79.31 124 ASN A C 1
ATOM 891 O O . ASN A 1 124 ? 18.639 -1.447 -12.510 1.00 79.31 124 ASN A O 1
ATOM 895 N N . GLY A 1 125 ? 19.248 -3.257 -11.359 1.00 87.06 125 GLY A N 1
ATOM 896 C CA . GLY A 1 125 ? 20.529 -3.375 -12.013 1.00 87.06 125 GLY A CA 1
ATOM 897 C C . GLY A 1 125 ? 21.191 -4.699 -11.727 1.00 87.06 125 GLY A C 1
ATOM 898 O O . GLY A 1 125 ? 20.744 -5.493 -10.900 1.00 87.06 125 GLY A O 1
ATOM 899 N N . ALA A 1 126 ? 22.298 -4.905 -12.414 1.00 93.00 126 ALA A N 1
ATOM 900 C CA . ALA A 1 126 ? 23.139 -6.054 -12.220 1.00 93.00 126 ALA A CA 1
ATOM 901 C C . ALA A 1 126 ? 24.600 -5.710 -12.469 1.00 93.00 126 ALA A C 1
ATOM 903 O O . ALA A 1 126 ? 24.945 -4.731 -13.138 1.00 93.00 126 ALA A O 1
ATOM 904 N N . GLN A 1 127 ? 25.466 -6.546 -11.925 1.00 94.69 127 GLN A N 1
ATOM 905 C CA . GLN A 1 127 ? 26.898 -6.406 -12.064 1.00 94.69 127 GLN A CA 1
ATOM 906 C C . GLN A 1 127 ? 27.547 -7.775 -12.172 1.00 94.69 127 GLN A C 1
ATOM 908 O O . GLN A 1 127 ? 27.176 -8.697 -11.459 1.00 94.69 127 GLN A O 1
ATOM 913 N N . ILE A 1 128 ? 28.541 -7.900 -13.041 1.00 94.62 128 ILE A N 1
ATOM 914 C CA . ILE A 1 128 ? 29.389 -9.080 -13.135 1.00 94.62 128 ILE A CA 1
ATOM 915 C C . ILE A 1 128 ? 30.738 -8.728 -12.518 1.00 94.62 128 ILE A C 1
ATOM 917 O O . ILE A 1 128 ? 31.401 -7.790 -12.971 1.00 94.62 128 ILE A O 1
ATOM 921 N N . THR A 1 129 ? 31.144 -9.473 -11.493 1.00 96.38 129 THR A N 1
ATOM 922 C CA . THR A 1 129 ? 32.470 -9.357 -10.869 1.00 96.38 129 THR A CA 1
ATOM 923 C C . THR A 1 129 ? 33.304 -10.605 -11.106 1.00 96.38 129 THR A C 1
ATOM 925 O O . THR A 1 129 ? 32.774 -11.671 -11.421 1.00 96.38 129 THR A O 1
ATOM 928 N N . LEU A 1 130 ? 34.623 -10.466 -10.971 1.00 95.50 130 LEU A N 1
ATOM 929 C CA . LEU A 1 130 ? 35.558 -11.585 -10.982 1.00 95.50 130 LEU A CA 1
ATOM 930 C C . LEU A 1 130 ? 35.948 -11.964 -9.549 1.00 95.50 130 LEU A C 1
ATOM 932 O O . LEU A 1 130 ? 36.739 -11.274 -8.904 1.00 95.50 130 LEU A O 1
ATOM 936 N N . GLU A 1 131 ? 35.445 -13.106 -9.099 1.00 95.56 131 GLU A N 1
ATOM 937 C CA . GLU A 1 131 ? 35.604 -13.624 -7.743 1.00 95.56 131 GLU A CA 1
ATOM 938 C C . GLU A 1 131 ? 36.555 -14.830 -7.703 1.00 95.56 131 GLU A C 1
ATOM 940 O O . GLU A 1 131 ? 36.763 -15.497 -8.722 1.00 95.56 131 GLU A O 1
ATOM 945 N N . PRO A 1 132 ? 37.137 -15.161 -6.538 1.00 94.56 132 PRO A N 1
ATOM 946 C CA . PRO A 1 132 ? 37.814 -16.438 -6.344 1.00 94.56 132 PRO A CA 1
ATOM 947 C C . PRO A 1 132 ? 36.865 -17.622 -6.576 1.00 94.56 132 PRO A C 1
ATOM 949 O O . PRO A 1 132 ? 35.682 -17.576 -6.226 1.00 94.56 132 PRO A O 1
ATOM 952 N N . LEU A 1 133 ? 37.396 -18.708 -7.142 1.00 93.31 133 LEU A N 1
ATOM 953 C CA . LEU A 1 133 ? 36.653 -19.950 -7.327 1.00 93.31 133 LEU A CA 1
ATOM 954 C C . LEU A 1 133 ? 36.218 -20.512 -5.964 1.00 93.31 133 LEU A C 1
ATOM 956 O O . LEU A 1 133 ? 37.041 -20.744 -5.080 1.00 93.31 133 LEU A O 1
ATOM 960 N N . SER A 1 134 ? 34.917 -20.739 -5.815 1.00 92.12 134 SER A N 1
ATOM 961 C CA . SER A 1 134 ? 34.269 -21.192 -4.584 1.00 92.12 134 SER A CA 1
ATOM 962 C C . SER A 1 134 ? 33.089 -22.092 -4.930 1.00 92.12 134 SER A C 1
ATOM 964 O O . SER A 1 134 ? 32.431 -21.894 -5.948 1.00 92.12 134 SER A O 1
ATOM 966 N N . THR A 1 135 ? 32.802 -23.065 -4.067 1.00 87.88 135 THR A N 1
ATOM 967 C CA . THR A 1 135 ? 31.627 -23.941 -4.186 1.00 87.88 135 THR A CA 1
ATOM 968 C C . THR A 1 135 ? 30.337 -23.290 -3.685 1.00 87.88 135 THR A C 1
ATOM 970 O O . THR A 1 135 ? 29.255 -23.792 -3.972 1.00 87.88 135 THR A O 1
ATOM 973 N N . ALA A 1 136 ? 30.439 -22.183 -2.946 1.00 91.31 136 ALA A N 1
ATOM 974 C CA . ALA A 1 136 ? 29.310 -21.384 -2.485 1.00 91.31 136 ALA A CA 1
ATOM 975 C C . ALA A 1 136 ? 29.324 -19.999 -3.141 1.00 91.31 136 ALA A C 1
ATOM 977 O O . ALA A 1 136 ? 30.398 -19.446 -3.408 1.00 91.31 136 ALA A O 1
ATOM 978 N N . LEU A 1 137 ? 28.132 -19.432 -3.351 1.00 91.81 137 LEU A N 1
ATOM 979 C CA . LEU A 1 137 ? 28.001 -18.050 -3.802 1.00 91.81 137 LEU A CA 1
ATOM 980 C C . LEU A 1 137 ? 28.570 -17.094 -2.739 1.00 91.81 137 LEU A C 1
ATOM 982 O O . LEU A 1 137 ? 28.289 -17.272 -1.550 1.00 91.81 137 LEU A O 1
ATOM 986 N N . PRO A 1 138 ? 29.361 -16.089 -3.142 1.00 90.69 138 PRO A N 1
ATOM 987 C CA . PRO A 1 138 ? 29.840 -15.066 -2.224 1.00 90.69 138 PRO A CA 1
ATOM 988 C C . PRO A 1 138 ? 28.676 -14.232 -1.677 1.00 90.69 138 PRO A C 1
ATOM 990 O O . PRO A 1 138 ? 27.680 -13.996 -2.357 1.00 90.69 138 PRO A O 1
ATOM 993 N N . THR A 1 139 ? 28.827 -13.757 -0.443 1.00 90.00 139 THR A N 1
ATOM 994 C CA . THR A 1 139 ? 27.855 -12.877 0.228 1.00 90.00 139 THR A CA 1
ATOM 995 C C . THR A 1 139 ? 28.254 -11.405 0.188 1.00 90.00 139 THR A C 1
ATOM 997 O O . THR A 1 139 ? 27.444 -10.547 0.513 1.00 90.00 139 THR A O 1
ATOM 1000 N N . VAL A 1 140 ? 29.492 -11.105 -0.216 1.00 90.00 140 VAL A N 1
ATOM 1001 C CA . VAL A 1 140 ? 30.030 -9.746 -0.337 1.00 90.00 140 VAL A CA 1
ATOM 1002 C C . VAL A 1 140 ? 30.535 -9.546 -1.757 1.00 90.00 140 VAL A C 1
ATOM 1004 O O . VAL A 1 140 ? 31.294 -10.371 -2.266 1.00 90.00 140 VAL A O 1
ATOM 1007 N N . ILE A 1 141 ? 30.105 -8.455 -2.386 1.00 92.00 141 ILE A N 1
ATOM 1008 C CA . ILE A 1 141 ? 30.519 -8.087 -3.739 1.00 92.00 141 ILE A CA 1
ATOM 1009 C C . ILE A 1 141 ? 31.949 -7.535 -3.733 1.00 92.00 141 ILE A C 1
ATOM 1011 O O . ILE A 1 141 ? 32.275 -6.670 -2.917 1.00 92.00 141 ILE A O 1
ATOM 1015 N N . SER A 1 142 ? 32.813 -8.026 -4.627 1.00 92.19 142 SER A N 1
ATOM 1016 C CA . SER A 1 142 ? 34.156 -7.457 -4.795 1.00 92.19 142 SER A CA 1
ATOM 1017 C C . SER A 1 142 ? 34.150 -6.167 -5.623 1.00 92.19 142 SER A C 1
ATOM 1019 O O . SER A 1 142 ? 33.212 -5.856 -6.359 1.00 92.19 142 SER A O 1
ATOM 1021 N N . ASP A 1 143 ? 35.252 -5.424 -5.545 1.00 91.62 143 ASP A N 1
ATOM 1022 C CA . ASP A 1 143 ? 35.527 -4.234 -6.356 1.00 91.62 143 ASP A CA 1
ATOM 1023 C C . ASP A 1 143 ? 35.992 -4.563 -7.789 1.00 91.62 143 ASP A C 1
ATOM 1025 O O . ASP A 1 143 ? 36.164 -3.667 -8.619 1.00 91.62 143 ASP A O 1
ATOM 1029 N N . ARG A 1 144 ? 36.162 -5.850 -8.123 1.00 93.31 144 ARG A N 1
ATOM 1030 C CA . ARG A 1 144 ? 36.648 -6.325 -9.428 1.00 93.31 144 ARG A CA 1
ATOM 1031 C C . ARG A 1 144 ? 35.519 -6.401 -10.451 1.00 93.31 144 ARG A C 1
ATOM 1033 O O . ARG A 1 144 ? 35.160 -7.480 -10.929 1.00 93.31 144 ARG A O 1
ATOM 1040 N N . VAL A 1 145 ? 34.959 -5.241 -10.777 1.00 92.56 145 VAL A N 1
ATOM 1041 C CA . VAL A 1 145 ? 33.842 -5.087 -11.716 1.00 92.56 145 VAL A CA 1
ATOM 1042 C C . VAL A 1 145 ? 34.296 -5.340 -13.148 1.00 92.56 145 VAL A C 1
ATOM 1044 O O . VAL A 1 145 ? 35.253 -4.730 -13.618 1.00 92.56 145 VAL A O 1
ATOM 1047 N N . VAL A 1 146 ? 33.588 -6.221 -13.849 1.00 91.69 146 VAL A N 1
ATOM 1048 C CA . VAL A 1 146 ? 33.850 -6.536 -15.260 1.00 91.69 146 VAL A CA 1
ATOM 1049 C C . VAL A 1 146 ? 32.790 -5.887 -16.142 1.00 91.69 146 VAL A C 1
ATOM 1051 O O . VAL A 1 146 ? 33.123 -5.226 -17.120 1.00 91.69 146 VAL A O 1
ATOM 1054 N N . LEU A 1 147 ? 31.517 -6.033 -15.769 1.00 90.56 147 LEU A N 1
ATOM 1055 C CA . LEU A 1 147 ? 30.383 -5.386 -16.426 1.00 90.56 147 LEU A CA 1
ATOM 1056 C C . LEU A 1 147 ? 29.402 -4.890 -15.371 1.00 90.56 147 LEU A C 1
ATOM 1058 O O . LEU A 1 147 ? 29.231 -5.523 -14.331 1.00 90.56 147 LEU A O 1
ATOM 1062 N N . ALA A 1 148 ? 28.735 -3.779 -15.650 1.00 89.56 148 ALA A N 1
ATOM 1063 C CA . ALA A 1 148 ? 27.647 -3.278 -14.829 1.00 89.56 148 ALA A CA 1
ATOM 1064 C C . ALA A 1 148 ? 26.578 -2.674 -15.731 1.00 89.56 148 ALA A C 1
ATOM 1066 O O . ALA A 1 148 ? 26.888 -1.964 -16.687 1.00 89.56 148 ALA A O 1
ATOM 1067 N N . ALA A 1 149 ? 25.326 -2.946 -15.399 1.00 84.25 149 ALA A N 1
ATOM 1068 C CA . ALA A 1 149 ? 24.174 -2.345 -16.037 1.00 84.25 149 ALA A CA 1
ATOM 1069 C C . ALA A 1 149 ? 23.185 -1.927 -14.954 1.00 84.25 149 ALA A C 1
ATOM 1071 O O . ALA A 1 149 ? 22.975 -2.633 -13.967 1.00 84.25 149 ALA A O 1
ATOM 1072 N N . ARG A 1 150 ? 22.574 -0.761 -15.130 1.00 81.50 150 ARG A N 1
ATOM 1073 C CA . ARG A 1 150 ? 21.462 -0.307 -14.300 1.00 81.50 150 ARG A CA 1
ATOM 1074 C C . ARG A 1 150 ? 20.397 0.249 -15.219 1.00 81.50 150 ARG A C 1
ATOM 1076 O O . ARG A 1 150 ? 20.714 1.026 -16.116 1.00 81.50 150 ARG A O 1
ATOM 1083 N N . ALA A 1 151 ? 19.163 -0.160 -14.983 1.00 70.75 151 ALA A N 1
ATOM 1084 C CA . ALA A 1 151 ? 18.021 0.538 -15.524 1.00 70.75 151 ALA A CA 1
ATOM 1085 C C . ALA A 1 151 ? 17.887 1.886 -14.803 1.00 70.75 151 ALA A C 1
ATOM 1087 O O . ALA A 1 151 ? 18.305 2.041 -13.647 1.00 70.75 151 ALA A O 1
ATOM 1088 N N . ASP A 1 152 ? 17.342 2.876 -15.504 1.00 62.50 152 ASP A N 1
ATOM 1089 C CA . ASP A 1 152 ? 17.126 4.202 -14.937 1.00 62.50 152 ASP A CA 1
ATOM 1090 C C . ASP A 1 152 ? 16.234 4.085 -13.689 1.00 62.50 152 ASP A C 1
ATOM 1092 O O . ASP A 1 152 ? 15.166 3.475 -13.722 1.00 62.50 152 ASP A O 1
ATOM 1096 N N . ALA A 1 153 ? 16.685 4.638 -12.563 1.00 51.34 153 ALA A N 1
ATOM 1097 C CA . ALA A 1 153 ? 15.959 4.548 -11.303 1.00 51.34 153 ALA A CA 1
ATOM 1098 C C . ALA A 1 153 ? 14.594 5.256 -11.356 1.00 51.34 153 ALA A C 1
ATOM 1100 O O . ALA A 1 153 ? 13.679 4.831 -10.653 1.00 51.34 153 ALA A O 1
ATOM 1101 N N . ALA A 1 154 ? 14.445 6.300 -12.178 1.00 43.09 154 ALA A N 1
ATOM 1102 C CA . ALA A 1 154 ? 13.169 6.965 -12.414 1.00 43.09 154 ALA A CA 1
ATOM 1103 C C . ALA A 1 154 ? 12.224 6.069 -13.225 1.00 43.09 154 ALA A C 1
ATOM 1105 O O . ALA A 1 154 ? 11.071 5.909 -12.832 1.00 43.09 154 ALA A O 1
ATOM 1106 N N . LEU A 1 155 ? 12.734 5.411 -14.272 1.00 47.06 155 LEU A N 1
ATOM 1107 C CA . LEU A 1 155 ? 11.963 4.468 -15.088 1.00 47.06 155 LEU A CA 1
ATOM 1108 C C . LEU A 1 155 ? 11.545 3.235 -14.276 1.00 47.06 155 LEU A C 1
ATOM 1110 O O . LEU A 1 155 ? 10.378 2.874 -14.256 1.00 47.06 155 LEU A O 1
ATOM 1114 N N . VAL A 1 156 ? 12.456 2.626 -13.513 1.00 51.91 156 VAL A N 1
ATOM 1115 C CA . VAL A 1 156 ? 12.117 1.465 -12.670 1.00 51.91 156 VAL A CA 1
ATOM 1116 C C . VAL A 1 156 ? 11.148 1.840 -11.549 1.00 51.91 156 VAL A C 1
ATOM 1118 O O . VAL A 1 156 ? 10.306 1.033 -11.173 1.00 51.91 156 VAL A O 1
ATOM 1121 N N . LYS A 1 157 ? 11.212 3.068 -11.022 1.00 47.69 157 LYS A N 1
ATOM 1122 C CA . LYS A 1 157 ? 10.218 3.560 -10.058 1.00 47.69 157 LYS A CA 1
ATOM 1123 C C . LYS A 1 157 ? 8.828 3.712 -10.692 1.00 47.69 157 LYS A C 1
ATOM 1125 O O . LYS A 1 157 ? 7.848 3.487 -9.990 1.00 47.69 157 LYS A O 1
ATOM 1130 N N . GLN A 1 158 ? 8.756 4.072 -11.975 1.00 43.28 158 GLN A N 1
ATOM 1131 C CA . GLN A 1 158 ? 7.508 4.174 -12.741 1.00 43.28 158 GLN A CA 1
ATOM 1132 C C . GLN A 1 158 ? 6.953 2.800 -13.147 1.00 43.28 158 GLN A C 1
ATOM 1134 O O . GLN A 1 158 ? 5.749 2.605 -13.085 1.00 43.28 158 GLN A O 1
ATOM 1139 N N . LEU A 1 159 ? 7.821 1.839 -13.486 1.00 44.53 159 LEU A N 1
ATOM 1140 C CA . LEU A 1 159 ? 7.428 0.498 -13.942 1.00 44.53 159 LEU A CA 1
ATOM 1141 C C . LEU A 1 159 ? 7.145 -0.493 -12.801 1.00 44.53 159 LEU A C 1
ATOM 1143 O O . LEU A 1 159 ? 6.484 -1.504 -13.010 1.00 44.53 159 LEU A O 1
ATOM 1147 N N . ARG A 1 160 ? 7.644 -0.252 -11.582 1.00 51.97 160 ARG A N 1
ATOM 1148 C CA . ARG A 1 160 ? 7.485 -1.194 -10.456 1.00 51.97 160 ARG A CA 1
ATOM 1149 C C . ARG A 1 160 ? 6.021 -1.472 -10.070 1.00 51.97 160 ARG A C 1
ATOM 1151 O O . ARG A 1 160 ? 5.737 -2.631 -9.785 1.00 51.97 160 ARG A O 1
ATOM 1158 N N . PRO A 1 161 ? 5.100 -0.491 -10.079 1.00 46.88 161 PRO A N 1
ATOM 1159 C CA . PRO A 1 161 ? 3.672 -0.769 -9.931 1.00 46.88 161 PRO A CA 1
ATOM 1160 C C . PRO A 1 161 ? 3.107 -1.661 -11.051 1.00 46.88 161 PRO A C 1
ATOM 1162 O O . PRO A 1 161 ? 2.213 -2.454 -10.791 1.00 46.88 161 PRO A O 1
ATOM 1165 N N . LEU A 1 162 ? 3.669 -1.598 -12.267 1.00 41.88 162 LEU A N 1
ATOM 1166 C CA . LEU A 1 162 ? 3.225 -2.384 -13.436 1.00 41.88 162 LEU A CA 1
ATOM 1167 C C . LEU A 1 162 ? 3.688 -3.834 -13.366 1.00 41.88 162 LEU A C 1
ATOM 1169 O O . LEU A 1 162 ? 2.971 -4.759 -13.720 1.00 41.88 162 LEU A O 1
ATOM 1173 N N . LEU A 1 163 ? 4.893 -4.040 -12.846 1.00 49.25 163 LEU A N 1
ATOM 1174 C CA . LEU A 1 163 ? 5.476 -5.362 -12.627 1.00 49.25 163 LEU A CA 1
ATOM 1175 C C . LEU A 1 163 ? 4.781 -6.152 -11.509 1.00 49.25 163 LEU A C 1
ATOM 1177 O O . LEU A 1 163 ? 5.026 -7.343 -11.360 1.00 49.25 163 LEU A O 1
ATOM 1181 N N . PHE A 1 164 ? 3.931 -5.506 -10.711 1.00 47.19 164 PHE A N 1
ATOM 1182 C CA . PHE A 1 164 ? 3.063 -6.196 -9.758 1.00 47.19 164 PHE A CA 1
ATOM 1183 C C . PHE A 1 164 ? 1.778 -6.720 -10.424 1.00 47.19 164 PHE A C 1
ATOM 1185 O O . PHE A 1 164 ? 1.123 -7.602 -9.878 1.00 47.19 164 PHE A O 1
ATOM 1192 N N . LEU A 1 165 ? 1.434 -6.218 -11.617 1.00 39.19 165 LEU A N 1
ATOM 1193 C CA . LEU A 1 165 ? 0.163 -6.502 -12.282 1.00 39.19 165 LEU A CA 1
ATOM 1194 C C . LEU A 1 165 ? 0.159 -7.696 -13.226 1.00 39.19 165 LEU A C 1
ATOM 1196 O O . LEU A 1 165 ? -0.890 -8.282 -13.473 1.00 39.19 165 LEU A O 1
ATOM 1200 N N . ILE A 1 166 ? 1.331 -8.091 -13.714 1.00 43.59 166 ILE A N 1
ATOM 1201 C CA . ILE A 1 166 ? 1.468 -9.161 -14.708 1.00 43.59 166 ILE A CA 1
ATOM 1202 C C . ILE A 1 166 ? 1.362 -10.567 -14.064 1.00 43.59 166 ILE A C 1
ATOM 1204 O O . ILE A 1 166 ? 1.153 -11.547 -14.773 1.00 43.59 166 ILE A O 1
ATOM 1208 N N . ASP A 1 167 ? 1.415 -10.687 -12.729 1.00 39.09 167 ASP A N 1
ATOM 1209 C CA . ASP A 1 167 ? 1.341 -11.970 -11.991 1.00 39.09 167 ASP A CA 1
ATOM 1210 C C . ASP A 1 167 ? -0.095 -12.374 -11.570 1.00 39.09 167 ASP A C 1
ATOM 1212 O O . ASP A 1 167 ? -0.295 -13.136 -10.624 1.00 39.09 167 ASP A O 1
ATOM 1216 N N . GLN A 1 168 ? -1.130 -11.866 -12.252 1.00 36.91 168 GLN A N 1
ATOM 1217 C CA . GLN A 1 168 ? -2.511 -12.341 -12.086 1.00 36.91 168 GLN A CA 1
ATOM 1218 C C . GLN A 1 168 ? -2.764 -13.531 -13.037 1.00 36.91 168 GLN A C 1
ATOM 1220 O O . GLN A 1 168 ? -2.795 -13.350 -14.258 1.00 36.91 168 GLN A O 1
ATOM 1225 N N . PRO A 1 169 ? -2.971 -14.765 -12.538 1.00 32.22 169 PRO A N 1
ATOM 1226 C CA . PRO A 1 169 ? -3.281 -15.904 -13.395 1.00 32.22 169 PRO A CA 1
ATOM 1227 C C . PRO A 1 169 ? -4.706 -15.769 -13.952 1.00 32.22 169 PRO A C 1
ATOM 1229 O O . PRO A 1 169 ? -5.675 -16.090 -13.264 1.00 32.22 169 PRO A O 1
ATOM 1232 N N . GLY A 1 170 ? -4.852 -15.321 -15.205 1.00 37.44 170 GLY A N 1
ATOM 1233 C CA . GLY A 1 170 ? -6.171 -15.293 -15.850 1.00 37.44 170 GLY A CA 1
ATOM 1234 C C . GLY A 1 170 ? -6.331 -14.571 -17.191 1.00 37.44 170 GLY A C 1
ATOM 1235 O O . GLY A 1 170 ? -7.392 -14.724 -17.794 1.00 37.44 170 GLY A O 1
ATOM 1236 N N . SER A 1 171 ? -5.351 -13.821 -17.702 1.00 35.25 171 SER A N 1
ATOM 1237 C CA . SER A 1 171 ? -5.489 -13.177 -19.016 1.00 35.25 171 SER A CA 1
ATOM 1238 C C . SER A 1 171 ? -5.110 -14.142 -20.144 1.00 35.25 171 SER A C 1
ATOM 1240 O O . SER A 1 171 ? -3.953 -14.288 -20.532 1.00 35.25 171 SER A O 1
ATOM 1242 N N . GLU A 1 172 ? -6.115 -14.850 -20.660 1.00 39.22 172 GLU A N 1
ATOM 1243 C CA . GLU A 1 172 ? -5.999 -15.568 -21.928 1.00 39.22 172 GLU A CA 1
ATOM 1244 C C . GLU A 1 172 ? -5.583 -14.612 -23.058 1.00 39.22 172 GLU A C 1
ATOM 1246 O O . GLU A 1 172 ? -6.006 -13.458 -23.130 1.00 39.22 172 GLU A O 1
ATOM 1251 N N . GLU A 1 173 ? -4.722 -15.135 -23.927 1.00 43.59 173 GLU A N 1
ATOM 1252 C CA . GLU A 1 173 ? -4.038 -14.461 -25.023 1.00 43.59 173 GLU A CA 1
ATOM 1253 C C . GLU A 1 173 ? -4.944 -13.572 -25.893 1.00 43.59 173 GLU A C 1
ATOM 1255 O O . GLU A 1 173 ? -5.949 -14.022 -26.448 1.00 43.59 173 GLU A O 1
ATOM 1260 N N . THR A 1 174 ? -4.476 -12.355 -26.181 1.00 34.91 174 THR A N 1
ATOM 1261 C CA . THR A 1 174 ? -4.737 -11.727 -27.482 1.00 34.91 174 THR A CA 1
ATOM 1262 C C . THR A 1 174 ? -3.415 -11.398 -28.176 1.00 34.91 174 THR A C 1
ATOM 1264 O O . THR A 1 174 ? -2.563 -10.748 -27.568 1.00 34.91 174 THR A O 1
ATOM 1267 N N . PRO A 1 175 ? -3.218 -11.840 -29.432 1.00 44.34 175 PRO A N 1
ATOM 1268 C CA . PRO A 1 175 ? -1.969 -11.658 -30.151 1.00 44.34 175 PRO A CA 1
ATOM 1269 C C . PRO A 1 175 ? -1.866 -10.282 -30.826 1.00 44.34 175 PRO A C 1
ATOM 1271 O O . PRO A 1 175 ? -2.834 -9.768 -31.379 1.00 44.34 175 PRO A O 1
ATOM 1274 N N . GLU A 1 176 ? -0.622 -9.799 -30.854 1.00 39.88 176 GLU A N 1
ATOM 1275 C CA . GLU A 1 176 ? -0.025 -8.855 -31.810 1.00 39.88 176 GLU A CA 1
ATOM 1276 C C . GLU A 1 176 ? -0.476 -7.378 -31.791 1.00 39.88 176 GLU A C 1
ATOM 1278 O O . GLU A 1 176 ? -1.474 -6.984 -32.386 1.00 39.88 176 GLU A O 1
ATOM 1283 N N . GLY A 1 177 ? 0.431 -6.528 -31.286 1.00 36.59 177 GLY A N 1
ATOM 1284 C CA . GLY A 1 177 ? 0.815 -5.304 -31.999 1.00 36.59 177 GLY A CA 1
ATOM 1285 C C . GLY A 1 177 ? 0.318 -3.971 -31.440 1.00 36.59 177 GLY A C 1
ATOM 1286 O O . GLY A 1 177 ? -0.411 -3.268 -32.133 1.00 36.59 177 GLY A O 1
ATOM 1287 N N . ASN A 1 178 ? 0.786 -3.580 -30.250 1.00 36.53 178 ASN A N 1
ATOM 1288 C CA . ASN A 1 178 ? 0.949 -2.180 -29.830 1.00 36.53 178 ASN A CA 1
ATOM 1289 C C . ASN A 1 178 ? 1.777 -2.137 -28.530 1.00 36.53 178 ASN A C 1
ATOM 1291 O O . ASN A 1 178 ? 1.244 -2.403 -27.459 1.00 36.53 178 ASN A O 1
ATOM 1295 N N . ASP A 1 179 ? 3.054 -1.766 -28.620 1.00 38.91 179 ASP A N 1
ATOM 1296 C CA . ASP A 1 179 ? 3.989 -1.662 -27.486 1.00 38.91 179 ASP A CA 1
ATOM 1297 C C . ASP A 1 179 ? 3.783 -0.366 -26.672 1.00 38.91 179 ASP A C 1
ATOM 1299 O O . ASP A 1 179 ? 4.737 0.296 -26.261 1.00 38.91 179 ASP A O 1
ATOM 1303 N N . THR A 1 180 ? 2.528 0.022 -26.463 1.00 41.69 180 THR A N 1
ATOM 1304 C CA . THR A 1 180 ? 2.161 1.059 -25.501 1.00 41.69 180 THR A CA 1
ATOM 1305 C C . THR A 1 180 ? 1.481 0.327 -24.359 1.00 41.69 180 THR A C 1
ATOM 1307 O O . THR A 1 180 ? 0.327 -0.076 -24.502 1.00 41.69 180 THR A O 1
ATOM 1310 N N . GLU A 1 181 ? 2.212 0.091 -23.265 1.00 49.50 181 GLU A N 1
ATOM 1311 C CA . GLU A 1 181 ? 1.613 -0.290 -21.982 1.00 49.50 181 GLU A CA 1
ATOM 1312 C C . GLU A 1 181 ? 0.401 0.623 -21.773 1.00 49.50 181 GLU A C 1
ATOM 1314 O O . GLU A 1 181 ? 0.521 1.849 -21.815 1.00 49.50 181 GLU A O 1
ATOM 1319 N N . ASN A 1 182 ? -0.796 0.045 -21.713 1.00 59.16 182 ASN A N 1
ATOM 1320 C CA . ASN A 1 182 ? -2.008 0.841 -21.674 1.00 59.16 182 ASN A CA 1
ATOM 1321 C C . ASN A 1 182 ? -2.057 1.521 -20.301 1.00 59.16 182 ASN A C 1
ATOM 1323 O O . ASN A 1 182 ? -2.256 0.846 -19.299 1.00 59.16 182 ASN A O 1
ATOM 1327 N N . ASP A 1 183 ? -1.876 2.841 -20.234 1.00 61.09 183 ASP A N 1
ATOM 1328 C CA . ASP A 1 183 ? -1.894 3.604 -18.974 1.00 61.09 183 ASP A CA 1
ATOM 1329 C C . ASP A 1 183 ? -3.154 3.330 -18.128 1.00 61.09 183 ASP A C 1
ATOM 1331 O O . ASP A 1 183 ? -3.134 3.453 -16.905 1.00 61.09 183 ASP A O 1
ATOM 1335 N N . ALA A 1 184 ? -4.257 2.915 -18.762 1.00 62.03 184 ALA A N 1
ATOM 1336 C CA . ALA A 1 184 ? -5.463 2.472 -18.068 1.00 62.03 184 ALA A CA 1
ATOM 1337 C C . ALA A 1 184 ? -5.268 1.158 -17.285 1.00 62.03 184 ALA A C 1
ATOM 1339 O O . ALA A 1 184 ? -5.790 1.027 -16.183 1.00 62.03 184 ALA A O 1
ATOM 1340 N N . GLU A 1 185 ? -4.499 0.204 -17.813 1.00 64.06 185 GLU A N 1
ATOM 1341 C CA . GLU A 1 185 ? -4.187 -1.079 -17.164 1.00 64.06 185 GLU A CA 1
ATOM 1342 C C . GLU A 1 185 ? -3.349 -0.869 -15.896 1.00 64.06 185 GLU A C 1
ATOM 1344 O O . GLU A 1 185 ? -3.602 -1.481 -14.862 1.00 64.06 185 GLU A O 1
ATOM 1349 N N . VAL A 1 186 ? -2.422 0.090 -15.943 1.00 68.06 186 VAL A N 1
ATOM 1350 C CA . VAL A 1 186 ? -1.639 0.550 -14.787 1.00 68.06 186 VAL A CA 1
ATOM 1351 C C . VAL A 1 186 ? -2.533 1.049 -13.654 1.00 68.06 186 VAL A C 1
ATOM 1353 O O . VAL A 1 186 ? -2.324 0.715 -12.484 1.00 68.06 186 VAL A O 1
ATOM 1356 N N . ILE A 1 187 ? -3.491 1.910 -14.006 1.00 69.44 187 ILE A N 1
ATOM 1357 C CA . ILE A 1 187 ? -4.390 2.559 -13.052 1.00 69.44 187 ILE A CA 1
ATOM 1358 C C . ILE A 1 187 ? -5.310 1.512 -12.440 1.00 69.44 187 ILE A C 1
ATOM 1360 O O . ILE A 1 187 ? -5.306 1.369 -11.221 1.00 69.44 187 ILE A O 1
ATOM 1364 N N . LEU A 1 188 ? -6.033 0.756 -13.272 1.00 70.38 188 LEU A N 1
ATOM 1365 C CA . LEU A 1 188 ? -6.964 -0.283 -12.822 1.00 70.38 188 LEU A CA 1
ATOM 1366 C C . LEU A 1 188 ? -6.264 -1.294 -11.931 1.00 70.38 188 LEU A C 1
ATOM 1368 O O . LEU A 1 188 ? -6.708 -1.577 -10.828 1.00 70.38 188 LEU A O 1
ATOM 1372 N N . GLY A 1 189 ? -5.091 -1.732 -12.354 1.00 70.75 189 GLY A N 1
ATOM 1373 C CA . GLY A 1 189 ? -4.319 -2.667 -11.586 1.00 70.75 189 GLY A CA 1
ATOM 1374 C C . GLY A 1 189 ? -3.806 -2.151 -10.240 1.00 70.75 189 GLY A C 1
ATOM 1375 O O . GLY A 1 189 ? -3.805 -2.863 -9.234 1.00 70.75 189 GLY A O 1
ATOM 1376 N N . SER A 1 190 ? -3.391 -0.885 -10.192 1.00 79.56 190 SER A N 1
ATOM 1377 C CA . SER A 1 190 ? -3.051 -0.243 -8.922 1.00 79.56 190 SER A CA 1
ATOM 1378 C C . SER A 1 190 ? -4.280 -0.145 -8.012 1.00 79.56 190 SER A C 1
ATOM 1380 O O . SER A 1 190 ? -4.146 -0.282 -6.799 1.00 79.56 190 SER A O 1
ATOM 1382 N N . LEU A 1 191 ? -5.474 0.067 -8.572 1.00 80.56 191 LEU A N 1
ATOM 1383 C CA . LEU A 1 191 ? -6.722 0.118 -7.811 1.00 80.56 191 LEU A CA 1
ATOM 1384 C C . LEU A 1 191 ? -7.169 -1.259 -7.322 1.00 80.56 191 LEU A C 1
ATOM 1386 O O . LEU A 1 191 ? -7.539 -1.360 -6.158 1.00 80.56 191 LEU A O 1
ATOM 1390 N N . ASP A 1 192 ? -7.024 -2.316 -8.120 1.00 78.25 192 ASP A N 1
ATOM 1391 C CA . ASP A 1 192 ? -7.264 -3.700 -7.689 1.00 78.25 192 ASP A CA 1
ATOM 1392 C C . ASP A 1 192 ? -6.370 -4.073 -6.501 1.00 78.25 192 ASP A C 1
ATOM 1394 O O . ASP A 1 192 ? -6.822 -4.627 -5.495 1.00 78.25 192 ASP A O 1
ATOM 1398 N N . ALA A 1 193 ? -5.084 -3.723 -6.585 1.00 78.62 193 ALA A N 1
ATOM 1399 C CA . ALA A 1 193 ? -4.138 -3.973 -5.507 1.00 78.62 193 ALA A CA 1
ATOM 1400 C C . ALA A 1 193 ? -4.448 -3.124 -4.261 1.00 78.62 193 ALA A C 1
ATOM 1402 O O . ALA A 1 193 ? -4.385 -3.629 -3.137 1.00 78.62 193 ALA A O 1
ATOM 1403 N N . ALA A 1 194 ? -4.834 -1.855 -4.442 1.00 89.69 194 ALA A N 1
ATOM 1404 C CA . ALA A 1 194 ? -5.302 -1.007 -3.349 1.00 89.69 194 ALA A CA 1
ATOM 1405 C C . ALA A 1 194 ? -6.539 -1.610 -2.669 1.00 89.69 194 ALA A C 1
ATOM 1407 O O . ALA A 1 194 ? -6.552 -1.718 -1.443 1.00 89.69 194 ALA A O 1
ATOM 1408 N N . GLN A 1 195 ? -7.530 -2.047 -3.449 1.00 88.94 195 GLN A N 1
ATOM 1409 C CA . GLN A 1 195 ? -8.781 -2.623 -2.965 1.00 88.94 195 GLN A CA 1
ATOM 1410 C C . GLN A 1 195 ? -8.524 -3.893 -2.152 1.00 88.94 195 GLN A C 1
ATOM 1412 O O . GLN A 1 195 ? -8.975 -4.002 -1.015 1.00 88.94 195 GLN A O 1
ATOM 1417 N N . ALA A 1 196 ? -7.691 -4.804 -2.663 1.00 80.88 196 ALA A N 1
ATOM 1418 C CA . ALA A 1 196 ? -7.325 -6.022 -1.946 1.00 80.88 196 ALA A CA 1
ATOM 1419 C C . ALA A 1 196 ? -6.681 -5.735 -0.575 1.00 80.88 196 ALA A C 1
ATOM 1421 O O . ALA A 1 196 ? -6.934 -6.446 0.398 1.00 80.88 196 ALA A O 1
ATOM 1422 N N . GLN A 1 197 ? -5.856 -4.688 -0.467 1.00 94.00 197 GLN A N 1
ATOM 1423 C CA . GLN A 1 197 ? -5.279 -4.276 0.815 1.00 94.00 197 GLN A CA 1
ATOM 1424 C C . GLN A 1 197 ? -6.313 -3.582 1.721 1.00 94.00 197 GLN A C 1
ATOM 1426 O O . GLN A 1 197 ? -6.314 -3.816 2.933 1.00 94.00 197 GLN A O 1
ATOM 1431 N N . VAL A 1 198 ? -7.221 -2.771 1.167 1.00 96.69 198 VAL A N 1
ATOM 1432 C CA . VAL A 1 198 ? -8.312 -2.149 1.934 1.00 96.69 198 VAL A CA 1
ATOM 1433 C C . VAL A 1 198 ? -9.253 -3.205 2.519 1.00 96.69 198 VAL A C 1
ATOM 1435 O O . VAL A 1 198 ? -9.559 -3.127 3.708 1.00 96.69 198 VAL A O 1
ATOM 1438 N N . ASP A 1 199 ? -9.596 -4.259 1.778 1.00 84.94 199 ASP A N 1
ATOM 1439 C CA . ASP A 1 199 ? -10.411 -5.379 2.275 1.00 84.94 199 ASP A CA 1
ATOM 1440 C C . ASP A 1 199 ? -9.782 -6.061 3.502 1.00 84.94 199 ASP A C 1
ATOM 1442 O O . ASP A 1 199 ? -10.469 -6.489 4.439 1.00 84.94 199 ASP A O 1
ATOM 1446 N N . ILE A 1 200 ? -8.451 -6.176 3.527 1.00 86.44 200 ILE A N 1
ATOM 1447 C CA . ILE A 1 200 ? -7.718 -6.708 4.682 1.00 86.44 200 ILE A CA 1
ATOM 1448 C C . ILE A 1 200 ? -7.794 -5.708 5.846 1.00 86.44 200 ILE A C 1
ATOM 1450 O O . ILE A 1 200 ? -8.052 -6.107 6.985 1.00 86.44 200 ILE A O 1
ATOM 1454 N N . ALA A 1 201 ? -7.640 -4.406 5.587 1.00 97.12 201 ALA A N 1
ATOM 1455 C CA . ALA A 1 201 ? -7.794 -3.375 6.613 1.00 97.12 201 ALA A CA 1
ATOM 1456 C C . ALA A 1 201 ? -9.213 -3.369 7.223 1.00 97.12 201 ALA A C 1
ATOM 1458 O O . ALA A 1 201 ? -9.335 -3.310 8.449 1.00 97.12 201 ALA A O 1
ATOM 1459 N N . VAL A 1 202 ? -10.267 -3.529 6.413 1.00 96.56 202 VAL A N 1
ATOM 1460 C CA . VAL A 1 202 ? -11.670 -3.679 6.854 1.00 96.56 202 VAL A CA 1
ATOM 1461 C C . VAL A 1 202 ? -11.838 -4.901 7.764 1.00 96.56 202 VAL A C 1
ATOM 1463 O O . VAL A 1 202 ? -12.452 -4.825 8.830 1.00 96.56 202 VAL A O 1
ATOM 1466 N N . GLN A 1 203 ? -11.251 -6.046 7.412 1.00 94.50 203 GLN A N 1
ATOM 1467 C CA . GLN A 1 203 ? -11.286 -7.220 8.294 1.00 94.50 203 GLN A CA 1
ATOM 1468 C C . GLN A 1 203 ? -10.627 -6.924 9.649 1.00 94.50 203 GLN A C 1
ATOM 1470 O O . GLN A 1 203 ? -11.160 -7.287 10.704 1.00 94.50 203 GLN A O 1
ATOM 1475 N N . HIS A 1 204 ? -9.498 -6.214 9.639 1.00 97.56 204 HIS A N 1
ATOM 1476 C CA . HIS A 1 204 ? -8.789 -5.852 10.860 1.00 97.56 204 HIS A CA 1
ATOM 1477 C C . HIS A 1 204 ? -9.502 -4.787 11.701 1.00 97.56 204 HIS A C 1
ATOM 1479 O O . HIS A 1 204 ? -9.410 -4.869 12.928 1.00 97.56 204 HIS A O 1
ATOM 1485 N N . THR A 1 205 ? -10.279 -3.863 11.122 1.00 98.12 205 THR A N 1
ATOM 1486 C CA . THR A 1 205 ? -11.162 -2.991 11.924 1.00 98.12 205 THR A CA 1
ATOM 1487 C C . THR A 1 205 ? -12.246 -3.815 12.621 1.00 98.12 205 THR A C 1
ATOM 1489 O O . THR A 1 205 ? -12.519 -3.596 13.804 1.00 98.12 205 THR A O 1
ATOM 1492 N N . GLY A 1 206 ? -12.794 -4.838 11.955 1.00 96.50 206 GLY A N 1
ATOM 1493 C CA . GLY A 1 206 ? -13.704 -5.809 12.564 1.00 96.50 206 GLY A CA 1
ATOM 1494 C C . GLY A 1 206 ? -13.080 -6.547 13.754 1.00 96.50 206 GLY A C 1
ATOM 1495 O O . GLY A 1 206 ? -13.669 -6.605 14.838 1.00 96.50 206 GLY A O 1
ATOM 1496 N N . PHE A 1 207 ? -11.860 -7.068 13.597 1.00 98.31 207 PHE A N 1
ATOM 1497 C CA . PHE A 1 207 ? -11.148 -7.750 14.684 1.00 98.31 207 PHE A CA 1
ATOM 1498 C C . PHE A 1 207 ? -10.784 -6.815 15.838 1.00 98.31 207 PHE A C 1
ATOM 1500 O O . PHE A 1 207 ? -10.952 -7.184 17.000 1.00 98.31 207 PHE A O 1
ATOM 1507 N N . LEU A 1 208 ? -10.366 -5.586 15.535 1.00 98.44 208 LEU A N 1
ATOM 1508 C CA . LEU A 1 208 ? -10.098 -4.546 16.525 1.00 98.44 208 LEU A CA 1
ATOM 1509 C C . LEU A 1 208 ? -11.334 -4.290 17.396 1.00 98.44 208 LEU A C 1
ATOM 1511 O O . LEU A 1 208 ? -11.247 -4.303 18.625 1.00 98.44 208 LEU A O 1
ATOM 1515 N N . ARG A 1 209 ? -12.506 -4.111 16.778 1.00 98.44 209 ARG A N 1
ATOM 1516 C CA . ARG A 1 209 ? -13.769 -3.899 17.504 1.00 98.44 209 ARG A CA 1
ATOM 1517 C C . ARG A 1 209 ? -14.155 -5.105 18.354 1.00 98.44 209 ARG A C 1
ATOM 1519 O O . ARG A 1 209 ? -14.603 -4.932 19.487 1.00 98.44 209 ARG A O 1
ATOM 1526 N N . ASN A 1 210 ? -13.958 -6.317 17.837 1.00 98.25 210 ASN A N 1
ATOM 1527 C CA . ASN A 1 210 ? -14.211 -7.540 18.596 1.00 98.25 210 ASN A CA 1
ATOM 1528 C C . ASN A 1 210 ? -13.311 -7.621 19.836 1.00 98.25 210 ASN A C 1
ATOM 1530 O O . ASN A 1 210 ? -13.823 -7.876 20.925 1.00 98.25 210 ASN A O 1
ATOM 1534 N N . ALA A 1 211 ? -12.017 -7.318 19.701 1.00 98.50 211 ALA A N 1
ATOM 1535 C CA . ALA A 1 211 ? -11.081 -7.275 20.824 1.00 98.50 211 ALA A CA 1
ATOM 1536 C C . ALA A 1 211 ? -11.524 -6.265 21.896 1.00 98.50 211 ALA A C 1
ATOM 1538 O O . ALA A 1 211 ? -11.565 -6.590 23.084 1.00 98.50 211 ALA A O 1
ATOM 1539 N N . LEU A 1 212 ? -11.958 -5.068 21.487 1.00 98.44 212 LEU A N 1
ATOM 1540 C CA . LEU A 1 212 ? -12.487 -4.068 22.420 1.00 98.44 212 LEU A CA 1
ATOM 1541 C C . LEU A 1 212 ? -13.791 -4.506 23.099 1.00 98.44 212 LEU A C 1
ATOM 1543 O O . LEU A 1 212 ? -14.003 -4.179 24.265 1.00 98.44 212 LEU A O 1
ATOM 1547 N N . SER A 1 213 ? -14.651 -5.268 22.415 1.00 98.06 213 SER A N 1
ATOM 1548 C CA . SER A 1 213 ? -15.889 -5.803 23.006 1.00 98.06 213 SER A CA 1
ATOM 1549 C C . SER A 1 213 ? -15.636 -6.838 24.109 1.00 98.06 213 SER A C 1
ATOM 1551 O O . SER A 1 213 ? -16.474 -7.014 24.991 1.00 98.06 213 SER A O 1
ATOM 1553 N N . THR A 1 214 ? -14.471 -7.490 24.082 1.00 97.88 214 THR A N 1
ATOM 1554 C CA . THR A 1 214 ? -14.003 -8.427 25.112 1.00 97.88 214 THR A CA 1
ATOM 1555 C C . THR A 1 214 ? -12.997 -7.795 26.077 1.00 97.88 214 THR A C 1
ATOM 1557 O O . THR A 1 214 ? -12.311 -8.516 26.795 1.00 97.88 214 THR A O 1
ATOM 1560 N N . GLU A 1 215 ? -12.899 -6.461 26.089 1.00 97.81 215 GLU A N 1
ATOM 1561 C CA . GLU A 1 215 ? -11.987 -5.674 26.931 1.00 97.81 215 GLU A CA 1
ATOM 1562 C C . GLU A 1 215 ? -10.484 -5.980 26.724 1.00 97.81 215 GLU A C 1
ATOM 1564 O O . GLU A 1 215 ? -9.654 -5.714 27.594 1.00 97.81 215 GLU A O 1
ATOM 1569 N N . ASP A 1 216 ? -10.104 -6.488 25.548 1.00 98.06 216 ASP A N 1
ATOM 1570 C CA . ASP A 1 216 ? -8.723 -6.837 25.197 1.00 98.06 216 ASP A CA 1
ATOM 1571 C C . ASP A 1 216 ? -8.023 -5.679 24.461 1.00 98.06 216 ASP A C 1
ATOM 1573 O O . ASP A 1 216 ? -7.897 -5.652 23.233 1.00 98.06 216 ASP A O 1
ATOM 1577 N N . ILE A 1 217 ? -7.579 -4.679 25.231 1.00 96.94 217 ILE A N 1
ATOM 1578 C CA . ILE A 1 217 ? -6.839 -3.520 24.697 1.00 96.94 217 ILE A CA 1
ATOM 1579 C C . ILE A 1 217 ? -5.541 -3.939 23.977 1.00 96.94 217 ILE A C 1
ATOM 1581 O O . ILE A 1 217 ? -5.284 -3.400 22.897 1.00 96.94 217 ILE A O 1
ATOM 1585 N N . PRO A 1 218 ? -4.710 -4.865 24.502 1.00 96.69 218 PRO A N 1
ATOM 1586 C CA . PRO A 1 218 ? -3.519 -5.320 23.786 1.00 96.69 218 PRO A CA 1
ATOM 1587 C C . PRO A 1 218 ? -3.818 -5.876 22.387 1.00 96.69 218 PRO A C 1
ATOM 1589 O O . PRO A 1 218 ? -3.154 -5.478 21.432 1.00 96.69 218 PRO A O 1
ATOM 1592 N N . GLN A 1 219 ? -4.834 -6.732 22.232 1.00 97.69 219 GLN A N 1
ATOM 1593 C CA . GLN A 1 219 ? -5.212 -7.238 20.905 1.00 97.69 219 GLN A CA 1
ATOM 1594 C C . GLN A 1 219 ? -5.794 -6.143 20.003 1.00 97.69 219 GLN A C 1
ATOM 1596 O O . GLN A 1 219 ? -5.498 -6.110 18.809 1.00 97.69 219 GLN A O 1
ATOM 1601 N N . ALA A 1 220 ? -6.562 -5.198 20.554 1.00 98.38 220 ALA A N 1
ATOM 1602 C CA . ALA A 1 220 ? -7.050 -4.056 19.782 1.00 98.38 220 ALA A CA 1
ATOM 1603 C C . ALA A 1 220 ? -5.898 -3.202 19.221 1.00 98.38 220 ALA A C 1
ATOM 1605 O O . ALA A 1 220 ? -5.937 -2.804 18.057 1.00 98.38 220 ALA A O 1
ATOM 1606 N N . ARG A 1 221 ? -4.844 -2.969 20.016 1.00 98.19 221 ARG A N 1
ATOM 1607 C CA . ARG A 1 221 ? -3.629 -2.261 19.577 1.00 98.19 221 ARG A CA 1
ATOM 1608 C C . ARG A 1 221 ? -2.884 -3.021 18.484 1.00 98.19 221 ARG A C 1
ATOM 1610 O O . ARG A 1 221 ? -2.487 -2.409 17.502 1.00 98.19 221 ARG A O 1
ATOM 1617 N N . ARG A 1 222 ? -2.777 -4.346 18.590 1.00 98.00 222 ARG A N 1
ATOM 1618 C CA . ARG A 1 222 ? -2.199 -5.171 17.522 1.00 98.00 222 ARG A CA 1
ATOM 1619 C C . ARG A 1 222 ? -2.960 -5.035 16.205 1.00 98.00 222 ARG A C 1
ATOM 1621 O O . ARG A 1 222 ? -2.368 -4.844 15.152 1.00 98.00 222 ARG A O 1
ATOM 1628 N N . HIS A 1 223 ? -4.289 -5.086 16.239 1.00 98.44 223 HIS A N 1
ATOM 1629 C CA . HIS A 1 223 ? -5.071 -4.884 15.019 1.00 98.44 223 HIS A CA 1
ATOM 1630 C C . HIS A 1 223 ? -4.965 -3.451 14.478 1.00 98.44 223 HIS A C 1
ATOM 1632 O O . HIS A 1 223 ? -4.952 -3.277 13.263 1.00 98.44 223 HIS A O 1
ATOM 1638 N N . ALA A 1 224 ? -4.813 -2.443 15.343 1.00 98.62 224 ALA A N 1
ATOM 1639 C CA . ALA A 1 224 ? -4.500 -1.079 14.913 1.00 98.62 224 ALA A CA 1
ATOM 1640 C C . ALA A 1 224 ? -3.121 -0.986 14.229 1.00 98.62 224 ALA A C 1
ATOM 1642 O O . ALA A 1 224 ? -2.990 -0.273 13.236 1.00 98.62 224 ALA A O 1
ATOM 1643 N N . GLU A 1 225 ? -2.118 -1.734 14.706 1.00 98.44 225 GLU A N 1
ATOM 1644 C CA . GLU A 1 225 ? -0.803 -1.842 14.054 1.00 98.44 225 GLU A CA 1
ATOM 1645 C C . GLU A 1 225 ? -0.943 -2.431 12.656 1.00 98.44 225 GLU A C 1
ATOM 1647 O O . GLU A 1 225 ? -0.446 -1.850 11.695 1.00 98.44 225 GLU A O 1
ATOM 1652 N N . HIS A 1 226 ? -1.658 -3.552 12.535 1.00 98.38 226 HIS A N 1
ATOM 1653 C CA . HIS A 1 226 ? -1.862 -4.201 11.246 1.00 98.38 226 HIS A CA 1
ATOM 1654 C C . HIS A 1 226 ? -2.485 -3.233 10.240 1.00 98.38 226 HIS A C 1
ATOM 1656 O O . HIS A 1 226 ? -1.992 -3.132 9.124 1.00 98.38 226 HIS A O 1
ATOM 1662 N N . ILE A 1 227 ? -3.518 -2.482 10.643 1.00 98.69 227 ILE A N 1
ATOM 1663 C CA . ILE A 1 227 ? -4.158 -1.476 9.784 1.00 98.69 227 ILE A CA 1
ATOM 1664 C C . ILE A 1 227 ? -3.129 -0.438 9.318 1.00 98.69 227 ILE A C 1
ATOM 1666 O O . ILE A 1 227 ? -3.022 -0.199 8.120 1.00 98.69 227 ILE A O 1
ATOM 1670 N N . ILE A 1 228 ? -2.318 0.132 10.218 1.00 98.44 228 ILE A N 1
ATOM 1671 C CA . ILE A 1 228 ? -1.261 1.082 9.826 1.00 98.44 228 ILE A CA 1
ATOM 1672 C C . ILE A 1 228 ? -0.281 0.439 8.834 1.00 98.44 228 ILE A C 1
ATOM 1674 O O . ILE A 1 228 ? 0.020 1.034 7.799 1.00 98.44 228 ILE A O 1
ATOM 1678 N N . ASN A 1 229 ? 0.192 -0.775 9.118 1.00 97.00 229 ASN A N 1
ATOM 1679 C CA . ASN A 1 229 ? 1.189 -1.461 8.299 1.00 97.00 229 ASN A CA 1
ATOM 1680 C C . ASN A 1 229 ? 0.648 -1.842 6.904 1.00 97.00 229 ASN A C 1
ATOM 1682 O O . ASN A 1 229 ? 1.399 -1.778 5.927 1.00 97.00 229 ASN A O 1
ATOM 1686 N N . ILE A 1 230 ? -0.643 -2.176 6.789 1.00 97.19 230 ILE A N 1
ATOM 1687 C CA . ILE A 1 230 ? -1.346 -2.409 5.514 1.00 97.19 230 ILE A CA 1
ATOM 1688 C C . ILE A 1 230 ? -1.510 -1.106 4.724 1.00 97.19 230 ILE A C 1
ATOM 1690 O O . ILE A 1 230 ? -1.362 -1.096 3.506 1.00 97.19 230 ILE A O 1
ATOM 1694 N N . LEU A 1 231 ? -1.834 0.003 5.390 1.00 98.00 231 LEU A N 1
ATOM 1695 C CA . LEU A 1 231 ? -2.079 1.280 4.719 1.00 98.00 231 LEU A CA 1
ATOM 1696 C C . LEU A 1 231 ? -0.778 1.949 4.256 1.00 98.00 231 LEU A C 1
ATOM 1698 O O . LEU A 1 231 ? -0.735 2.524 3.166 1.00 98.00 231 LEU A O 1
ATOM 1702 N N . ASP A 1 232 ? 0.280 1.875 5.068 1.00 95.31 232 ASP A N 1
ATOM 1703 C CA . ASP A 1 232 ? 1.535 2.582 4.806 1.00 95.31 232 ASP A CA 1
ATOM 1704 C C . ASP A 1 232 ? 2.576 1.752 4.045 1.00 95.31 232 ASP A C 1
ATOM 1706 O O . ASP A 1 232 ? 3.394 2.303 3.304 1.00 95.31 232 ASP A O 1
ATOM 1710 N N . GLY A 1 233 ? 2.532 0.427 4.211 1.00 92.62 233 GLY A N 1
ATOM 1711 C CA . GLY A 1 233 ? 3.495 -0.498 3.625 1.00 92.62 233 GLY A CA 1
ATOM 1712 C C . GLY A 1 233 ? 4.855 -0.476 4.319 1.00 92.62 233 GLY A C 1
ATOM 1713 O O . GLY A 1 233 ? 5.195 0.432 5.067 1.00 92.62 233 GLY A O 1
ATOM 1714 N N . LYS A 1 234 ? 5.694 -1.475 4.042 1.00 89.19 234 LYS A N 1
ATOM 1715 C CA . LYS A 1 234 ? 6.966 -1.715 4.750 1.00 89.19 234 LYS A CA 1
ATOM 1716 C C . LYS A 1 234 ? 7.999 -0.594 4.627 1.00 89.19 234 LYS A C 1
ATOM 1718 O O . LYS A 1 234 ? 8.895 -0.486 5.459 1.00 89.19 234 LYS A O 1
ATOM 1723 N N . ASN A 1 235 ? 7.889 0.222 3.583 1.00 84.56 235 ASN A N 1
ATOM 1724 C CA . ASN A 1 235 ? 8.750 1.388 3.364 1.00 84.56 235 ASN A CA 1
ATOM 1725 C C . ASN A 1 235 ? 8.108 2.698 3.856 1.00 84.56 235 ASN A C 1
ATOM 1727 O O . ASN A 1 235 ? 8.672 3.776 3.656 1.00 84.56 235 ASN A O 1
ATOM 1731 N N . GLY A 1 236 ? 6.914 2.606 4.436 1.00 84.56 236 GLY A N 1
ATOM 1732 C CA . GLY A 1 236 ? 6.174 3.705 5.018 1.00 84.56 236 GLY A CA 1
ATOM 1733 C C . GLY A 1 236 ? 6.824 4.240 6.292 1.00 84.56 236 GLY A C 1
ATOM 1734 O O . GLY A 1 236 ? 7.582 3.549 6.968 1.00 84.56 236 GLY A O 1
ATOM 1735 N N . PHE A 1 237 ? 6.542 5.501 6.614 1.00 89.44 237 PHE A N 1
ATOM 1736 C CA . PHE A 1 237 ? 7.080 6.153 7.810 1.00 89.44 237 PHE A CA 1
ATOM 1737 C C . PHE A 1 237 ? 6.442 5.627 9.104 1.00 89.44 237 PHE A C 1
ATOM 1739 O O . PHE A 1 237 ? 7.091 5.588 10.146 1.00 89.44 237 PHE A O 1
ATOM 1746 N N . MET A 1 238 ? 5.173 5.240 9.030 1.00 92.31 238 MET A N 1
ATOM 1747 C CA . MET A 1 238 ? 4.363 4.732 10.130 1.00 92.31 238 MET A CA 1
ATOM 1748 C C . MET A 1 238 ? 4.512 3.221 10.320 1.00 92.31 238 MET A C 1
ATOM 1750 O O . MET A 1 238 ? 4.051 2.700 11.332 1.00 92.31 238 MET A O 1
ATOM 1754 N N . TYR A 1 239 ? 5.151 2.520 9.380 1.00 94.19 239 TYR A N 1
ATOM 1755 C CA . TYR A 1 239 ? 5.350 1.080 9.477 1.00 94.19 239 TYR A CA 1
ATOM 1756 C C . TYR A 1 239 ? 6.269 0.708 10.640 1.00 94.19 239 TYR A C 1
ATOM 1758 O O . TYR A 1 239 ? 7.386 1.222 10.759 1.00 94.19 239 TYR A O 1
ATOM 1766 N N . GLY A 1 240 ? 5.844 -0.246 11.466 1.00 94.25 240 GLY A N 1
ATOM 1767 C CA . GLY A 1 240 ? 6.664 -0.714 12.576 1.00 94.25 240 GLY A CA 1
ATOM 1768 C C . GLY A 1 240 ? 5.945 -1.621 13.566 1.00 94.25 240 GLY A C 1
ATOM 1769 O O . GLY A 1 240 ? 4.793 -1.991 13.370 1.00 94.25 240 GLY A O 1
ATOM 1770 N N . ASP A 1 241 ? 6.691 -1.975 14.615 1.00 96.25 241 ASP A N 1
ATOM 1771 C CA . ASP A 1 241 ? 6.214 -2.648 15.831 1.00 96.25 241 ASP A CA 1
ATOM 1772 C C . ASP A 1 241 ? 5.682 -1.571 16.790 1.00 96.25 241 ASP A C 1
ATOM 1774 O O . ASP A 1 241 ? 6.409 -1.009 17.619 1.00 96.25 241 ASP A O 1
ATOM 1778 N N . LEU A 1 242 ? 4.431 -1.180 16.572 1.00 94.00 242 LEU A N 1
ATOM 1779 C CA . LEU A 1 242 ? 3.742 -0.106 17.278 1.00 94.00 242 LEU A CA 1
ATOM 1780 C C . LEU A 1 242 ? 3.130 -0.602 18.592 1.00 94.00 242 LEU A C 1
ATOM 1782 O O . LEU A 1 242 ? 3.091 0.155 19.569 1.00 94.00 242 LEU A O 1
ATOM 1786 N N . ASP A 1 243 ? 2.700 -1.867 18.647 1.00 92.25 243 ASP A N 1
ATOM 1787 C CA . ASP A 1 243 ? 2.207 -2.512 19.868 1.00 92.25 243 ASP A CA 1
ATOM 1788 C C . ASP A 1 243 ? 3.344 -2.969 20.809 1.00 92.25 243 ASP A C 1
ATOM 1790 O O . ASP A 1 243 ? 3.099 -3.222 21.995 1.00 92.25 243 ASP A O 1
ATOM 1794 N N . ARG A 1 244 ? 4.593 -2.953 20.318 1.00 92.31 244 ARG A N 1
ATOM 1795 C CA . ARG A 1 244 ? 5.837 -3.294 21.028 1.00 92.31 244 ARG A CA 1
ATOM 1796 C C . ARG A 1 244 ? 5.896 -4.756 21.457 1.00 92.31 244 ARG A C 1
ATOM 1798 O O . ARG A 1 244 ? 6.462 -5.070 22.512 1.00 92.31 244 ARG A O 1
ATOM 1805 N N . ASN A 1 245 ? 5.309 -5.650 20.668 1.00 89.62 245 ASN A N 1
ATOM 1806 C CA . ASN A 1 245 ? 5.352 -7.086 20.915 1.00 89.62 245 ASN A CA 1
ATOM 1807 C C . ASN A 1 245 ? 6.668 -7.745 20.453 1.00 89.62 245 ASN A C 1
ATOM 1809 O O . ASN A 1 245 ? 6.917 -8.911 20.776 1.00 89.62 245 ASN A O 1
ATOM 1813 N N . GLY A 1 246 ? 7.537 -6.984 19.782 1.00 92.19 246 GLY A N 1
ATOM 1814 C CA . GLY A 1 246 ? 8.884 -7.370 19.382 1.00 92.19 246 GLY A CA 1
ATOM 1815 C C . GLY A 1 246 ? 9.056 -7.590 17.881 1.00 92.19 246 GLY A C 1
ATOM 1816 O O . GLY A 1 246 ? 10.194 -7.807 17.452 1.00 92.19 246 GLY A O 1
ATOM 1817 N N . LEU A 1 247 ? 7.982 -7.566 17.085 1.00 92.25 247 LEU A N 1
ATOM 1818 C CA . LEU A 1 247 ? 8.035 -7.738 15.634 1.00 92.25 247 LEU A CA 1
ATOM 1819 C C . LEU A 1 247 ? 6.960 -6.884 14.944 1.00 92.25 247 LEU A C 1
ATOM 1821 O O . LEU A 1 247 ? 5.807 -6.971 15.340 1.00 92.25 247 LEU A O 1
ATOM 1825 N N . PRO A 1 248 ? 7.295 -6.136 13.874 1.00 92.56 248 PRO A N 1
ATOM 1826 C CA . PRO A 1 248 ? 6.280 -5.494 13.048 1.00 92.56 248 PRO A CA 1
ATOM 1827 C C . PRO A 1 248 ? 5.468 -6.557 12.304 1.00 92.56 248 PRO A C 1
ATOM 1829 O O . PRO A 1 248 ? 6.041 -7.355 11.550 1.00 92.56 248 PRO A O 1
ATOM 1832 N N . GLU A 1 249 ? 4.149 -6.552 12.478 1.00 90.31 249 GLU A N 1
ATOM 1833 C CA . GLU A 1 249 ? 3.244 -7.496 11.823 1.00 90.31 249 GLU A CA 1
ATOM 1834 C C . GLU A 1 249 ? 2.469 -6.812 10.685 1.00 90.31 249 GLU A C 1
ATOM 1836 O O . GLU A 1 249 ? 1.810 -5.788 10.868 1.00 90.31 249 GLU A O 1
ATOM 1841 N N . ASN A 1 250 ? 2.537 -7.386 9.481 1.00 91.75 250 ASN A N 1
ATOM 1842 C CA . ASN A 1 250 ? 1.756 -6.936 8.332 1.00 91.75 250 ASN A CA 1
ATOM 1843 C C . ASN A 1 250 ? 1.078 -8.137 7.663 1.00 91.75 250 ASN A C 1
ATOM 1845 O O . ASN A 1 250 ? 1.764 -8.924 7.009 1.00 91.75 250 ASN A O 1
ATOM 1849 N N . PRO A 1 251 ? -0.243 -8.306 7.828 1.00 89.12 251 PRO A N 1
ATOM 1850 C CA . PRO A 1 251 ? -0.989 -9.370 7.164 1.00 89.12 251 PRO A CA 1
ATOM 1851 C C . PRO A 1 251 ? -1.272 -9.067 5.681 1.00 89.12 251 PRO A C 1
ATOM 1853 O O . PRO A 1 251 ? -1.804 -9.930 4.987 1.00 89.12 251 PRO A O 1
ATOM 1856 N N . GLY A 1 252 ? -0.934 -7.865 5.206 1.00 88.50 252 GLY A N 1
ATOM 1857 C CA . GLY A 1 252 ? -1.000 -7.462 3.807 1.00 88.50 252 GLY A CA 1
ATOM 1858 C C . GLY A 1 252 ? 0.241 -7.836 2.989 1.00 88.50 252 GLY A C 1
ATOM 1859 O O . GLY A 1 252 ? 1.057 -8.677 3.370 1.00 88.50 252 GLY A O 1
ATOM 1860 N N . ASP A 1 253 ? 0.404 -7.171 1.848 1.00 79.06 253 ASP A N 1
ATOM 1861 C CA . ASP A 1 253 ? 1.455 -7.465 0.860 1.00 79.06 253 ASP A CA 1
ATOM 1862 C C . ASP A 1 253 ? 2.784 -6.714 1.078 1.00 79.06 253 ASP A C 1
ATOM 1864 O O . ASP A 1 253 ? 3.755 -6.946 0.360 1.00 79.06 253 ASP A O 1
ATOM 1868 N N . ASN A 1 254 ? 2.863 -5.859 2.105 1.00 88.19 254 ASN A N 1
ATOM 1869 C CA . ASN A 1 254 ? 3.984 -4.959 2.414 1.00 88.19 254 ASN A CA 1
ATOM 1870 C C . ASN A 1 254 ? 4.172 -3.743 1.493 1.00 88.19 254 ASN A C 1
ATOM 1872 O O . ASN A 1 254 ? 5.126 -2.990 1.713 1.00 88.19 254 ASN A O 1
ATOM 1876 N N . VAL A 1 255 ? 3.298 -3.498 0.519 1.00 86.12 255 VAL A N 1
ATOM 1877 C CA . VAL A 1 255 ? 3.417 -2.358 -0.403 1.00 86.12 255 VAL A CA 1
ATOM 1878 C C . VAL A 1 255 ? 2.741 -1.114 0.154 1.00 86.12 255 VAL A C 1
ATOM 1880 O O . VAL A 1 255 ? 3.364 -0.054 0.174 1.00 86.12 255 VAL A O 1
ATOM 1883 N N . GLY A 1 256 ? 1.527 -1.255 0.683 1.00 91.62 256 GLY A N 1
ATOM 1884 C CA . GLY A 1 256 ? 0.772 -0.151 1.270 1.00 91.62 256 GLY A CA 1
ATOM 1885 C C . GLY A 1 256 ? -0.296 0.416 0.337 1.00 91.62 256 GLY A C 1
ATOM 1886 O O . GLY A 1 256 ? 0.017 0.805 -0.789 1.00 91.62 256 GLY A O 1
ATOM 1887 N N . VAL A 1 257 ? -1.535 0.570 0.819 1.00 95.06 257 VAL A N 1
ATOM 1888 C CA . VAL A 1 257 ? -2.625 1.224 0.057 1.00 95.06 257 VAL A CA 1
ATOM 1889 C C . VAL A 1 257 ? -2.204 2.609 -0.445 1.00 95.06 257 VAL A C 1
ATOM 1891 O O . VAL A 1 257 ? -2.445 2.969 -1.597 1.00 95.06 257 VAL A O 1
ATOM 1894 N N . ARG A 1 258 ? -1.496 3.381 0.390 1.00 94.69 258 ARG A N 1
ATOM 1895 C CA . ARG A 1 258 ? -0.990 4.714 0.028 1.00 94.69 258 ARG A CA 1
ATOM 1896 C C . ARG A 1 258 ? -0.085 4.683 -1.203 1.00 94.69 258 ARG A C 1
ATOM 1898 O O . ARG A 1 258 ? -0.111 5.613 -2.007 1.00 94.69 258 ARG A O 1
ATOM 1905 N N . VAL A 1 259 ? 0.726 3.635 -1.343 1.00 89.81 259 VAL A N 1
ATOM 1906 C CA . VAL A 1 259 ? 1.664 3.482 -2.460 1.00 89.81 259 VAL A CA 1
ATOM 1907 C C . VAL A 1 259 ? 0.912 3.167 -3.748 1.00 89.81 259 VAL A C 1
ATOM 1909 O O . VAL A 1 259 ? 1.221 3.768 -4.776 1.00 89.81 259 VAL A O 1
ATOM 1912 N N . TYR A 1 260 ? -0.108 2.311 -3.686 1.00 89.00 260 TYR A N 1
ATOM 1913 C CA . TYR A 1 260 ? -0.957 2.008 -4.836 1.00 89.00 260 TYR A CA 1
ATOM 1914 C C . TYR A 1 260 ? -1.754 3.222 -5.319 1.00 89.00 260 TYR A C 1
ATOM 1916 O O . TYR A 1 260 ? -1.725 3.540 -6.506 1.00 89.00 260 TYR A O 1
ATOM 1924 N N . LEU A 1 261 ? -2.363 3.986 -4.406 1.00 91.94 261 LEU A N 1
ATOM 1925 C CA . LEU A 1 261 ? -3.049 5.233 -4.766 1.00 91.94 261 LEU A CA 1
ATOM 1926 C C . LEU A 1 261 ? -2.100 6.262 -5.392 1.00 91.94 261 LEU A C 1
ATOM 1928 O O . LEU A 1 261 ? -2.455 6.942 -6.355 1.00 91.94 261 LEU A O 1
ATOM 1932 N N . ALA A 1 262 ? -0.872 6.374 -4.878 1.00 88.00 262 ALA A N 1
ATOM 1933 C CA . ALA A 1 262 ? 0.135 7.257 -5.456 1.00 88.00 262 ALA A CA 1
ATOM 1934 C C . ALA A 1 262 ? 0.587 6.797 -6.854 1.00 88.00 262 ALA A C 1
ATOM 1936 O O . ALA A 1 262 ? 0.846 7.642 -7.712 1.00 88.00 262 ALA A O 1
ATOM 1937 N N . ALA A 1 263 ? 0.672 5.484 -7.090 1.00 82.00 263 ALA A N 1
ATOM 1938 C CA . ALA A 1 263 ? 0.994 4.914 -8.395 1.00 82.00 263 ALA A CA 1
ATOM 1939 C C . ALA A 1 263 ? -0.123 5.174 -9.418 1.00 82.00 263 ALA A C 1
ATOM 1941 O O . ALA A 1 263 ? 0.160 5.728 -10.480 1.00 82.00 263 ALA A O 1
ATOM 1942 N N . ALA A 1 264 ? -1.381 4.890 -9.059 1.00 82.44 264 ALA A N 1
ATOM 1943 C CA . ALA A 1 264 ? -2.548 5.197 -9.887 1.00 82.44 264 ALA A CA 1
ATOM 1944 C C . ALA A 1 264 ? -2.588 6.689 -10.253 1.00 82.44 264 ALA A C 1
ATOM 1946 O O . ALA A 1 264 ? -2.702 7.060 -11.422 1.00 82.44 264 ALA A O 1
ATOM 1947 N N . LYS A 1 265 ? -2.369 7.565 -9.263 1.00 87.88 265 LYS A N 1
ATOM 1948 C CA . LYS A 1 265 ? -2.295 9.014 -9.478 1.00 87.88 265 LYS A CA 1
ATOM 1949 C C . LYS A 1 265 ? -1.182 9.417 -10.447 1.00 87.88 265 LYS A C 1
ATOM 1951 O O . LYS A 1 265 ? -1.383 10.301 -11.278 1.00 87.88 265 LYS A O 1
ATOM 1956 N N . ALA A 1 266 ? -0.005 8.806 -10.337 1.00 84.38 266 ALA A N 1
ATOM 1957 C CA . ALA A 1 266 ? 1.142 9.135 -11.179 1.00 84.38 266 ALA A CA 1
ATOM 1958 C C . ALA A 1 266 ? 0.952 8.729 -12.652 1.00 84.38 266 ALA A C 1
ATOM 1960 O O . ALA A 1 266 ? 1.590 9.331 -13.515 1.00 84.38 266 ALA A O 1
ATOM 1961 N N . ALA A 1 267 ? 0.078 7.759 -12.936 1.00 79.31 267 ALA A N 1
ATOM 1962 C CA . ALA A 1 267 ? -0.229 7.290 -14.287 1.00 79.31 267 ALA A CA 1
ATOM 1963 C C . ALA A 1 267 ? -1.294 8.141 -15.017 1.00 79.31 267 ALA A C 1
ATOM 1965 O O . ALA A 1 267 ? -1.330 8.165 -16.248 1.00 79.31 267 ALA A O 1
ATOM 1966 N N . LEU A 1 268 ? -2.114 8.916 -14.293 1.00 78.12 268 LEU A N 1
ATOM 1967 C CA . LEU A 1 268 ? -3.188 9.740 -14.880 1.00 78.12 268 LEU A CA 1
ATOM 1968 C C . LEU A 1 268 ? -2.748 10.717 -15.995 1.00 78.12 268 LEU A C 1
ATOM 1970 O O . LEU A 1 268 ? -3.463 10.832 -16.996 1.00 78.12 268 LEU A O 1
ATOM 1974 N N . PRO A 1 269 ? -1.600 11.423 -15.905 1.00 77.06 269 PRO A N 1
ATOM 1975 C CA . PRO A 1 269 ? -1.184 12.334 -16.973 1.00 77.06 269 PRO A CA 1
ATOM 1976 C C . PRO A 1 269 ? -0.939 11.628 -18.313 1.00 77.06 269 PRO A C 1
ATOM 1978 O O . PRO A 1 269 ? -1.197 12.209 -19.367 1.00 77.06 269 PRO A O 1
ATOM 1981 N N . ALA A 1 270 ? -0.466 10.379 -18.279 1.00 68.31 270 ALA A N 1
ATOM 1982 C CA . ALA A 1 270 ? -0.225 9.579 -19.476 1.00 68.31 270 ALA A CA 1
ATOM 1983 C C . ALA A 1 270 ? -1.554 9.111 -20.101 1.00 68.31 270 ALA A C 1
ATOM 1985 O O . ALA A 1 270 ? -1.770 9.307 -21.301 1.00 68.31 270 ALA A O 1
ATOM 1986 N N . LEU A 1 271 ? -2.527 8.718 -19.265 1.00 63.59 271 LEU A N 1
ATOM 1987 C CA . LEU A 1 271 ? -3.906 8.462 -19.698 1.00 63.59 271 LEU A CA 1
ATOM 1988 C C . LEU A 1 271 ? -4.527 9.680 -20.404 1.00 63.59 271 LEU A C 1
ATOM 1990 O O . LEU A 1 271 ? -5.235 9.527 -21.396 1.00 63.59 271 LEU A O 1
ATOM 1994 N N . THR A 1 272 ? -4.236 10.901 -19.948 1.00 62.97 272 THR A N 1
ATOM 1995 C CA . THR A 1 272 ? -4.764 12.132 -20.573 1.00 62.97 272 THR A CA 1
ATOM 1996 C C . THR A 1 272 ? -4.171 12.378 -21.966 1.00 62.97 272 THR A C 1
ATOM 1998 O O . THR A 1 272 ? -4.823 12.955 -22.832 1.00 62.97 272 THR A O 1
ATOM 2001 N N . ALA A 1 273 ? -2.927 11.948 -22.194 1.00 63.19 273 ALA A N 1
ATOM 2002 C CA . ALA A 1 273 ? -2.246 12.080 -23.480 1.00 63.19 273 ALA A CA 1
ATOM 2003 C C . ALA A 1 273 ? -2.640 10.978 -24.482 1.00 63.19 273 ALA A C 1
ATOM 2005 O O . ALA A 1 273 ? -2.553 11.198 -25.690 1.00 63.19 273 ALA A O 1
ATOM 2006 N N . SER A 1 274 ? -3.056 9.813 -23.975 1.00 55.75 274 SER A N 1
ATOM 2007 C CA . SER A 1 274 ? -3.338 8.600 -24.753 1.00 55.75 274 SER A CA 1
ATOM 2008 C C . SER A 1 274 ? -4.837 8.356 -25.011 1.00 55.75 274 SER A C 1
ATOM 2010 O O . SER A 1 274 ? -5.208 7.744 -26.013 1.00 55.75 274 SER A O 1
ATOM 2012 N N . SER A 1 275 ? -5.726 8.852 -24.143 1.00 55.47 275 SER A N 1
ATOM 2013 C CA . SER A 1 275 ? -7.163 8.535 -24.174 1.00 55.47 275 SER A CA 1
ATOM 2014 C C . SER A 1 275 ? -8.057 9.661 -24.713 1.00 55.47 275 SER A C 1
ATOM 2016 O O . SER A 1 275 ? -7.662 10.818 -24.835 1.00 55.47 275 SER A O 1
ATOM 2018 N N . THR A 1 276 ? -9.319 9.319 -24.999 1.00 51.78 276 THR A N 1
ATOM 2019 C CA . THR A 1 276 ? -10.419 10.275 -25.225 1.00 51.78 276 THR A CA 1
ATOM 2020 C C . THR A 1 276 ? -11.100 10.722 -23.924 1.00 51.78 276 THR A C 1
ATOM 2022 O O . THR A 1 276 ? -12.187 11.299 -23.992 1.00 51.78 276 THR A O 1
ATOM 2025 N N . ALA A 1 277 ? -10.540 10.405 -22.748 1.00 61.19 277 ALA A N 1
ATOM 2026 C CA . ALA A 1 277 ? -11.115 10.822 -21.473 1.00 61.19 277 ALA A CA 1
ATOM 2027 C C . ALA A 1 277 ? -11.183 12.354 -21.405 1.00 61.19 277 ALA A C 1
ATOM 2029 O O . ALA A 1 277 ? -10.291 13.057 -21.889 1.00 61.19 277 ALA A O 1
ATOM 2030 N N . SER A 1 278 ? -12.265 12.884 -20.836 1.00 67.69 278 SER A N 1
ATOM 2031 C CA . SER A 1 278 ? -12.380 14.327 -20.656 1.00 67.69 278 SER A CA 1
ATOM 2032 C C . SER A 1 278 ? -11.401 14.788 -19.573 1.00 67.69 278 SER A C 1
ATOM 2034 O O . SER A 1 278 ? -11.084 14.048 -18.641 1.00 67.69 278 SER A O 1
ATOM 2036 N N . ALA A 1 279 ? -10.942 16.037 -19.673 1.00 74.19 279 ALA A N 1
ATOM 2037 C CA . ALA A 1 279 ? -10.146 16.653 -18.611 1.00 74.19 279 ALA A CA 1
ATOM 2038 C C . ALA A 1 279 ? -10.883 16.631 -17.257 1.00 74.19 279 ALA A C 1
ATOM 2040 O O . ALA A 1 279 ? -10.253 16.443 -16.227 1.00 74.19 279 ALA A O 1
ATOM 2041 N N . GLU A 1 280 ? -12.216 16.739 -17.280 1.00 75.62 280 GLU A N 1
ATOM 2042 C CA . GLU A 1 280 ? -13.077 16.654 -16.095 1.00 75.62 280 GLU A CA 1
ATOM 2043 C C . GLU A 1 280 ? -12.972 15.286 -15.402 1.00 75.62 280 GLU A C 1
ATOM 2045 O O . GLU A 1 280 ? -12.737 15.236 -14.203 1.00 75.62 280 GLU A O 1
ATOM 2050 N N . THR A 1 281 ? -13.018 14.174 -16.149 1.00 73.38 281 THR A N 1
ATOM 2051 C CA . THR A 1 281 ? -12.842 12.826 -15.575 1.00 73.38 281 THR A CA 1
ATOM 2052 C C . THR A 1 281 ? -11.466 12.645 -14.932 1.00 73.38 281 THR A C 1
ATOM 2054 O O . THR A 1 281 ? -11.341 12.011 -13.885 1.00 73.38 281 THR A O 1
ATOM 2057 N N . VAL A 1 282 ? -10.417 13.198 -15.543 1.00 78.31 282 VAL A N 1
ATOM 2058 C CA . VAL A 1 282 ? -9.060 13.125 -14.984 1.00 78.31 282 VAL A CA 1
ATOM 2059 C C . VAL A 1 282 ? -8.943 13.965 -13.710 1.00 78.31 282 VAL A C 1
ATOM 2061 O O . VAL A 1 282 ? -8.349 13.501 -12.735 1.00 78.31 282 VAL A O 1
ATOM 2064 N N . ASP A 1 283 ? -9.521 15.167 -13.694 1.00 82.38 283 ASP A N 1
ATOM 2065 C CA . ASP A 1 283 ? -9.542 16.037 -12.515 1.00 82.38 283 ASP A CA 1
ATOM 2066 C C . ASP A 1 283 ? -10.320 15.394 -11.352 1.00 82.38 283 ASP A C 1
ATOM 2068 O O . ASP A 1 283 ? -9.853 15.427 -10.209 1.00 82.38 283 ASP A O 1
ATOM 2072 N N . ASP A 1 284 ? -11.446 14.737 -11.638 1.00 80.19 284 ASP A N 1
ATOM 2073 C CA . ASP A 1 284 ? -12.237 14.004 -10.643 1.00 80.19 284 ASP A CA 1
ATOM 2074 C C . ASP A 1 284 ? -11.458 12.816 -10.049 1.00 80.19 284 ASP A C 1
ATOM 2076 O O . ASP A 1 284 ? -11.452 12.613 -8.829 1.00 80.19 284 ASP A O 1
ATOM 2080 N N . LEU A 1 285 ? -10.731 12.056 -10.877 1.00 82.31 285 LEU A N 1
ATOM 2081 C CA . LEU A 1 285 ? -9.868 10.964 -10.406 1.00 82.31 285 LEU A CA 1
ATOM 2082 C C . LEU A 1 285 ? -8.686 11.478 -9.576 1.00 82.31 285 LEU A C 1
ATOM 2084 O O . LEU A 1 285 ? -8.375 10.912 -8.525 1.00 82.31 285 LEU A O 1
ATOM 2088 N N . LEU A 1 286 ? -8.048 12.578 -9.991 1.00 87.56 286 LEU A N 1
ATOM 2089 C CA . LEU A 1 286 ? -6.994 13.228 -9.205 1.00 87.56 286 LEU A CA 1
ATOM 2090 C C . LEU A 1 286 ? -7.506 13.629 -7.819 1.00 87.56 286 LEU A C 1
ATOM 2092 O O . LEU A 1 286 ? -6.845 13.339 -6.816 1.00 87.56 286 LEU A O 1
ATOM 2096 N N . ALA A 1 287 ? -8.682 14.259 -7.763 1.00 88.62 287 ALA A N 1
ATOM 2097 C CA . ALA A 1 287 ? -9.315 14.653 -6.512 1.00 88.62 287 ALA A CA 1
ATOM 2098 C C . ALA A 1 287 ? -9.647 13.434 -5.640 1.00 88.62 287 ALA A C 1
ATOM 2100 O O . ALA A 1 287 ? -9.393 13.453 -4.435 1.00 88.62 287 ALA A O 1
ATOM 2101 N N . THR A 1 288 ? -10.140 12.351 -6.243 1.00 87.88 288 THR A N 1
ATOM 2102 C CA . THR A 1 288 ? -10.456 11.093 -5.551 1.00 87.88 288 THR A CA 1
ATOM 2103 C C . THR A 1 288 ? -9.211 10.477 -4.909 1.00 87.88 288 THR A C 1
ATOM 2105 O O . THR A 1 288 ? -9.227 10.123 -3.727 1.00 87.88 288 THR A O 1
ATOM 2108 N N . PHE A 1 289 ? -8.084 10.435 -5.625 1.00 90.06 289 PHE A N 1
ATOM 2109 C CA . PHE A 1 289 ? -6.821 9.940 -5.070 1.00 90.06 289 PHE A CA 1
ATOM 2110 C C . PHE A 1 289 ? -6.257 10.829 -3.958 1.00 90.06 289 PHE A C 1
ATOM 2112 O O . PHE A 1 289 ? -5.677 10.316 -2.998 1.00 90.06 289 PHE A O 1
ATOM 2119 N N . ASP A 1 290 ? -6.436 12.149 -4.045 1.00 93.00 290 ASP A N 1
ATOM 2120 C CA . ASP A 1 290 ? -6.033 13.073 -2.978 1.00 93.00 290 ASP A CA 1
ATOM 2121 C C . ASP A 1 290 ? -6.886 12.923 -1.715 1.00 93.00 290 ASP A C 1
ATOM 2123 O O . ASP A 1 290 ? -6.355 12.935 -0.596 1.00 93.00 290 ASP A O 1
ATOM 2127 N N . VAL A 1 291 ? -8.193 12.706 -1.883 1.00 95.38 291 VAL A N 1
ATOM 2128 C CA . VAL A 1 291 ? -9.098 12.353 -0.785 1.00 95.38 291 VAL A CA 1
ATOM 2129 C C . VAL A 1 291 ? -8.654 11.042 -0.138 1.00 95.38 291 VAL A C 1
ATOM 2131 O O . VAL A 1 291 ? -8.470 11.010 1.078 1.00 95.38 291 VAL A O 1
ATOM 2134 N N . GLY A 1 292 ? -8.398 9.991 -0.923 1.00 95.19 292 GLY A N 1
ATOM 2135 C CA . GLY A 1 292 ? -7.927 8.702 -0.405 1.00 95.19 292 GLY A CA 1
ATOM 2136 C C . GLY A 1 292 ? -6.639 8.821 0.419 1.00 95.19 292 GLY A C 1
ATOM 2137 O O . GLY A 1 292 ? -6.559 8.304 1.533 1.00 95.19 292 GLY A O 1
ATOM 2138 N N . GLN A 1 293 ? -5.648 9.580 -0.060 1.00 94.56 293 GLN A N 1
ATOM 2139 C CA . GLN A 1 293 ? -4.394 9.793 0.677 1.00 94.56 293 GLN A CA 1
ATOM 2140 C C . GLN A 1 293 ? -4.570 10.601 1.970 1.00 94.56 293 GLN A C 1
ATOM 2142 O O . GLN A 1 293 ? -3.913 10.316 2.977 1.00 94.56 293 GLN A O 1
ATOM 2147 N N . THR A 1 294 ? -5.467 11.589 1.967 1.00 96.31 294 THR A N 1
ATOM 2148 C CA . THR A 1 294 ? -5.798 12.354 3.176 1.00 96.31 294 THR A CA 1
ATOM 2149 C C . THR A 1 294 ? -6.475 11.453 4.207 1.00 96.31 294 THR A C 1
ATOM 2151 O O . THR A 1 294 ? -6.057 11.431 5.362 1.00 96.31 294 THR A O 1
ATOM 2154 N N . ARG A 1 295 ? -7.425 10.613 3.780 1.00 97.12 295 ARG A N 1
ATOM 2155 C CA . ARG A 1 295 ? -8.094 9.638 4.653 1.00 97.12 295 ARG A CA 1
ATOM 2156 C C . ARG A 1 295 ? -7.113 8.670 5.301 1.00 97.12 295 ARG A C 1
ATOM 2158 O O . ARG A 1 295 ? -7.226 8.411 6.492 1.00 97.12 295 ARG A O 1
ATOM 2165 N N . ILE A 1 296 ? -6.126 8.172 4.555 1.00 98.19 296 ILE A N 1
ATOM 2166 C CA . ILE A 1 296 ? -5.068 7.316 5.118 1.00 98.19 296 ILE A CA 1
ATOM 2167 C C . ILE A 1 296 ? -4.314 8.037 6.245 1.00 98.19 296 ILE A C 1
ATOM 2169 O O . ILE A 1 296 ? -4.033 7.441 7.283 1.00 98.19 296 ILE A O 1
ATOM 2173 N N . THR A 1 297 ? -4.029 9.329 6.074 1.00 96.56 297 THR A N 1
ATOM 2174 C CA . THR A 1 297 ? -3.382 10.136 7.119 1.00 96.56 297 THR A CA 1
ATOM 2175 C C . THR A 1 297 ? -4.273 10.256 8.359 1.00 96.56 297 THR A C 1
ATOM 2177 O O . THR A 1 297 ? -3.806 10.021 9.472 1.00 96.56 297 THR A O 1
ATOM 2180 N N . ASP A 1 298 ? -5.568 10.519 8.177 1.00 97.69 298 ASP A N 1
ATOM 2181 C CA . ASP A 1 298 ? -6.526 10.578 9.287 1.00 97.69 298 ASP A CA 1
ATOM 2182 C C . ASP A 1 298 ? -6.645 9.224 10.014 1.00 97.69 298 ASP A C 1
ATOM 2184 O O . ASP A 1 298 ? -6.776 9.173 11.241 1.00 97.69 298 ASP A O 1
ATOM 2188 N N . MET A 1 299 ? -6.561 8.104 9.286 1.00 98.50 299 MET A N 1
ATOM 2189 C CA . MET A 1 299 ? -6.566 6.761 9.877 1.00 98.50 299 MET A CA 1
ATOM 2190 C C . MET A 1 299 ? -5.342 6.509 10.744 1.00 98.50 299 MET A C 1
ATOM 2192 O O . MET A 1 299 ? -5.479 5.920 11.818 1.00 98.50 299 MET A O 1
ATOM 2196 N N . PHE A 1 300 ? -4.162 6.966 10.315 1.00 98.19 300 PHE A N 1
ATOM 2197 C CA . PHE A 1 300 ? -2.959 6.893 11.139 1.00 98.19 300 PHE A CA 1
ATOM 2198 C C . PHE A 1 300 ? -3.167 7.614 12.468 1.00 98.19 300 PHE A C 1
ATOM 2200 O O . PHE A 1 300 ? -2.880 7.042 13.520 1.00 98.19 300 PHE A O 1
ATOM 2207 N N . ASP A 1 301 ? -3.751 8.811 12.444 1.00 97.81 301 ASP A N 1
ATOM 2208 C CA . ASP A 1 301 ? -4.048 9.563 13.662 1.00 97.81 301 ASP A CA 1
ATOM 2209 C C . ASP A 1 301 ? -5.010 8.802 14.587 1.00 97.81 301 ASP A C 1
ATOM 2211 O O . ASP A 1 301 ? -4.767 8.716 15.795 1.00 97.81 301 ASP A O 1
ATOM 2215 N N . LYS A 1 302 ? -6.079 8.195 14.050 1.00 98.50 302 LYS A N 1
ATOM 2216 C CA . LYS A 1 302 ? -7.018 7.398 14.863 1.00 98.50 302 LYS A CA 1
ATOM 2217 C C . LYS A 1 302 ? -6.390 6.137 15.423 1.00 98.50 302 LYS A C 1
ATOM 2219 O O . LYS A 1 302 ? -6.582 5.843 16.602 1.00 98.50 302 LYS A O 1
ATOM 2224 N N . ALA A 1 303 ? -5.611 5.418 14.626 1.00 98.06 303 ALA A N 1
ATOM 2225 C CA . ALA A 1 303 ? -4.905 4.238 15.094 1.00 98.06 303 ALA A CA 1
ATOM 2226 C C . ALA A 1 303 ? -3.903 4.603 16.206 1.00 98.06 303 ALA A C 1
ATOM 2228 O O . ALA A 1 303 ? -3.918 3.978 17.266 1.00 98.06 303 ALA A O 1
ATOM 2229 N N . LEU A 1 304 ? -3.127 5.684 16.054 1.00 97.06 304 LEU A N 1
ATOM 2230 C CA . LEU A 1 304 ? -2.249 6.208 17.111 1.00 97.06 304 LEU A CA 1
ATOM 2231 C C . LEU A 1 304 ? -3.007 6.601 18.388 1.00 97.06 304 LEU A C 1
ATOM 2233 O O . LEU A 1 304 ? -2.524 6.352 19.494 1.00 97.06 304 LEU A O 1
ATOM 2237 N N . GLN A 1 305 ? -4.211 7.158 18.266 1.00 98.38 305 GLN A N 1
ATOM 2238 C CA . GLN A 1 305 ? -5.067 7.458 19.418 1.00 98.38 305 GLN A CA 1
ATOM 2239 C C . GLN A 1 305 ? -5.543 6.184 20.143 1.00 98.38 305 GLN A C 1
ATOM 2241 O O . GLN A 1 305 ? -5.652 6.189 21.371 1.00 98.38 305 GLN A O 1
ATOM 2246 N N . ILE A 1 306 ? -5.742 5.066 19.434 1.00 98.25 306 ILE A N 1
ATOM 2247 C CA . ILE A 1 306 ? -6.025 3.752 20.044 1.00 98.25 306 ILE A CA 1
ATOM 2248 C C . ILE A 1 306 ? -4.808 3.248 20.834 1.00 98.25 306 ILE A C 1
ATOM 2250 O O . ILE A 1 306 ? -4.960 2.782 21.966 1.00 98.25 306 ILE A O 1
ATOM 2254 N N . PHE A 1 307 ? -3.589 3.396 20.303 1.00 96.69 307 PHE A N 1
ATOM 2255 C CA . PHE A 1 307 ? -2.366 3.072 21.054 1.00 96.69 307 PHE A CA 1
ATOM 2256 C C . PHE A 1 307 ? -2.220 3.910 22.324 1.00 96.69 307 PHE A C 1
ATOM 2258 O O . PHE A 1 307 ? -1.818 3.382 23.360 1.00 96.69 307 PHE A O 1
ATOM 2265 N N . ALA A 1 308 ? -2.579 5.192 22.255 1.00 96.69 308 ALA A N 1
ATOM 2266 C CA . ALA A 1 308 ? -2.511 6.119 23.380 1.00 96.69 308 ALA A CA 1
ATOM 2267 C C . ALA A 1 308 ? -3.666 5.978 24.391 1.00 96.69 308 ALA A C 1
ATOM 2269 O O . ALA A 1 308 ? -3.624 6.618 25.437 1.00 96.69 308 ALA A O 1
ATOM 2270 N N . SER A 1 309 ? -4.695 5.179 24.094 1.00 97.62 309 SER A N 1
ATOM 2271 C CA . SER A 1 309 ? -5.863 5.018 24.968 1.00 97.62 309 SER A CA 1
ATOM 2272 C C . SER A 1 309 ? -5.549 4.118 26.161 1.00 97.62 309 SER A C 1
ATOM 2274 O O . SER A 1 309 ? -5.038 3.013 25.971 1.00 97.62 309 SER A O 1
ATOM 2276 N N . ASP A 1 310 ? -5.917 4.540 27.370 1.00 95.69 310 ASP A N 1
ATOM 2277 C CA . ASP A 1 310 ? -5.721 3.757 28.601 1.00 95.69 310 ASP A CA 1
ATOM 2278 C C . ASP A 1 310 ? -6.948 2.905 28.951 1.00 95.69 310 ASP A C 1
ATOM 2280 O O . ASP A 1 310 ? -6.871 1.966 29.747 1.00 95.69 310 ASP A O 1
ATOM 2284 N N . THR A 1 311 ? -8.094 3.222 28.347 1.00 97.69 311 THR A N 1
ATOM 2285 C CA . THR A 1 311 ? -9.366 2.554 28.617 1.00 97.69 311 THR A CA 1
ATOM 2286 C C . THR A 1 311 ? -10.026 2.029 27.348 1.00 97.69 311 THR A C 1
ATOM 2288 O O . THR A 1 311 ? -9.889 2.585 26.258 1.00 97.69 311 THR A O 1
ATOM 2291 N N . VAL A 1 312 ? -10.831 0.975 27.508 1.00 97.94 312 VAL A N 1
ATOM 2292 C CA . VAL A 1 312 ? -11.671 0.417 26.437 1.00 97.94 312 VAL A CA 1
ATOM 2293 C C . VAL A 1 312 ? -12.650 1.466 25.902 1.00 97.94 312 VAL A C 1
ATOM 2295 O O . VAL A 1 312 ? -12.933 1.491 24.709 1.00 97.94 312 VAL A O 1
ATOM 2298 N N . THR A 1 313 ? -13.159 2.352 26.760 1.00 97.88 313 THR A N 1
ATOM 2299 C CA . THR A 1 313 ? -14.083 3.425 26.364 1.00 97.88 313 THR A CA 1
ATOM 2300 C C . THR A 1 313 ? -13.424 4.427 25.416 1.00 97.88 313 THR A C 1
ATOM 2302 O O . THR A 1 313 ? -14.014 4.772 24.393 1.00 97.88 313 THR A O 1
ATOM 2305 N N . GLU A 1 314 ? -12.207 4.878 25.727 1.00 97.75 314 GLU A N 1
ATOM 2306 C CA . GLU A 1 314 ? -11.441 5.782 24.857 1.00 97.75 314 GLU A CA 1
ATOM 2307 C C . GLU A 1 314 ? -11.073 5.092 23.543 1.00 97.75 314 GLU A C 1
ATOM 2309 O O . GLU A 1 314 ? -11.366 5.620 22.470 1.00 97.75 314 GLU A O 1
ATOM 2314 N N . ALA A 1 315 ? -10.535 3.871 23.624 1.00 98.38 315 ALA A N 1
ATOM 2315 C CA . ALA A 1 315 ? -10.156 3.101 22.447 1.00 98.38 315 ALA A CA 1
ATOM 2316 C C . ALA A 1 315 ? -11.358 2.839 21.523 1.00 98.38 315 ALA A C 1
ATOM 2318 O O . ALA A 1 315 ? -11.233 2.984 20.311 1.00 98.38 315 ALA A O 1
ATOM 2319 N N . ASN A 1 316 ? -12.542 2.533 22.071 1.00 98.31 316 ASN A N 1
ATOM 2320 C CA . ASN A 1 316 ? -13.765 2.316 21.287 1.00 98.31 316 ASN A CA 1
ATOM 2321 C C . ASN A 1 316 ? -14.207 3.552 20.509 1.00 98.31 316 ASN A C 1
ATOM 2323 O O . ASN A 1 316 ? -14.724 3.421 19.399 1.00 98.31 316 ASN A O 1
ATOM 2327 N N . ARG A 1 317 ? -14.013 4.750 21.068 1.00 98.31 317 ARG A N 1
ATOM 2328 C CA . ARG A 1 317 ? -14.323 5.987 20.353 1.00 98.31 317 ARG A CA 1
ATOM 2329 C C . ARG A 1 317 ? -13.466 6.095 19.092 1.00 98.31 317 ARG A C 1
ATOM 2331 O O . ARG A 1 317 ? -14.008 6.253 18.001 1.00 98.31 317 ARG A O 1
ATOM 2338 N N . PHE A 1 318 ? -12.149 5.984 19.242 1.00 98.69 318 PHE A N 1
ATOM 2339 C CA . PHE A 1 318 ? -11.219 6.114 18.121 1.00 98.69 318 PHE A CA 1
ATOM 2340 C C . PHE A 1 318 ? -11.329 4.949 17.137 1.00 98.69 318 PHE A C 1
ATOM 2342 O O . PHE A 1 318 ? -11.243 5.166 15.936 1.00 98.69 318 PHE A O 1
ATOM 2349 N N . ALA A 1 319 ? -11.620 3.739 17.618 1.00 98.56 319 ALA A N 1
ATOM 2350 C CA . ALA A 1 319 ? -11.941 2.584 16.785 1.00 98.56 319 ALA A CA 1
ATOM 2351 C C . ALA A 1 319 ? -13.177 2.818 15.908 1.00 98.56 319 ALA A C 1
ATOM 2353 O O . ALA A 1 319 ? -13.188 2.433 14.741 1.00 98.56 319 ALA A O 1
ATOM 2354 N N . GLY A 1 320 ? -14.218 3.454 16.455 1.00 98.12 320 GLY A N 1
ATOM 2355 C CA . GLY A 1 320 ? -15.405 3.838 15.694 1.00 98.12 320 GLY A CA 1
ATOM 2356 C C . GLY A 1 320 ? -15.080 4.841 14.589 1.00 98.12 320 GLY A C 1
ATOM 2357 O O . GLY A 1 320 ? -15.478 4.629 13.450 1.00 98.12 320 GLY A O 1
ATOM 2358 N N . GLU A 1 321 ? -14.312 5.884 14.915 1.00 98.56 321 GLU A N 1
ATOM 2359 C CA . GLU A 1 321 ? -13.846 6.886 13.943 1.00 98.56 321 GLU A CA 1
ATOM 2360 C C . GLU A 1 321 ? -12.940 6.249 12.865 1.00 98.56 321 GLU A C 1
ATOM 2362 O O . GLU A 1 321 ? -13.117 6.519 11.682 1.00 98.56 321 GLU A O 1
ATOM 2367 N N . LEU A 1 322 ? -12.035 5.340 13.250 1.00 98.69 322 LEU A N 1
ATOM 2368 C CA . LEU A 1 322 ? -11.183 4.584 12.327 1.00 98.69 322 LEU A CA 1
ATOM 2369 C C . LEU A 1 322 ? -11.995 3.677 11.394 1.00 98.69 322 LEU A C 1
ATOM 2371 O O . LEU A 1 322 ? -11.692 3.611 10.210 1.00 98.69 322 LEU A O 1
ATOM 2375 N N . THR A 1 323 ? -13.029 3.001 11.909 1.00 98.44 323 THR A N 1
ATOM 2376 C CA . THR A 1 323 ? -13.903 2.136 11.092 1.00 98.44 323 THR A CA 1
ATOM 2377 C C . THR A 1 323 ? -14.548 2.945 9.971 1.00 98.44 323 THR A C 1
ATOM 2379 O O . THR A 1 323 ? -14.460 2.556 8.817 1.00 98.44 323 THR A O 1
ATOM 2382 N N . VAL A 1 324 ? -15.117 4.109 10.307 1.00 98.38 324 VAL A N 1
ATOM 2383 C CA . VAL A 1 324 ? -15.739 4.998 9.316 1.00 98.38 324 VAL A CA 1
ATOM 2384 C C . VAL A 1 324 ? -14.726 5.431 8.259 1.00 98.38 324 VAL A C 1
ATOM 2386 O O . VAL A 1 324 ? -15.023 5.356 7.076 1.00 98.38 324 VAL A O 1
ATOM 2389 N N . LEU A 1 325 ? -13.517 5.826 8.663 1.00 98.56 325 LEU A N 1
ATOM 2390 C CA . LEU A 1 325 ? -12.485 6.237 7.710 1.00 98.56 325 LEU A CA 1
ATOM 2391 C C . LEU A 1 325 ? -12.066 5.106 6.762 1.00 98.56 325 LEU A C 1
ATOM 2393 O O . LEU A 1 325 ? -11.832 5.373 5.585 1.00 98.56 325 LEU A O 1
ATOM 2397 N N . VAL A 1 326 ? -11.968 3.869 7.260 1.00 98.31 326 VAL A N 1
ATOM 2398 C CA . VAL A 1 326 ? -11.644 2.696 6.435 1.00 98.31 326 VAL A CA 1
ATOM 2399 C C . VAL A 1 326 ? -12.782 2.391 5.458 1.00 98.31 326 VAL A C 1
ATOM 2401 O O . VAL A 1 326 ? -12.502 2.244 4.275 1.00 98.31 326 VAL A O 1
ATOM 2404 N N . ASP A 1 327 ? -14.041 2.401 5.904 1.00 97.06 327 ASP A N 1
ATOM 2405 C CA . ASP A 1 327 ? -15.212 2.206 5.030 1.00 97.06 327 ASP A CA 1
ATOM 2406 C C . ASP A 1 327 ? -15.312 3.312 3.959 1.00 97.06 327 ASP A C 1
ATOM 2408 O O . ASP A 1 327 ? -15.701 3.085 2.815 1.00 97.06 327 ASP A O 1
ATOM 2412 N N . GLU A 1 328 ? -14.951 4.547 4.308 1.00 97.50 328 GLU A N 1
ATOM 2413 C CA . GLU A 1 328 ? -14.939 5.649 3.350 1.00 97.50 328 GLU A CA 1
ATOM 2414 C C . GLU A 1 328 ? -13.770 5.564 2.358 1.00 97.50 328 GLU A C 1
ATOM 2416 O O . GLU A 1 328 ? -13.903 6.029 1.225 1.00 97.50 328 GLU A O 1
ATOM 2421 N N . LEU A 1 329 ? -12.624 5.006 2.757 1.00 97.94 329 LEU A N 1
ATOM 2422 C CA . LEU A 1 329 ? -11.519 4.717 1.840 1.00 97.94 329 LEU A CA 1
ATOM 2423 C C . LEU A 1 329 ? -11.865 3.563 0.906 1.00 97.94 329 LEU A C 1
ATOM 2425 O O . LEU A 1 329 ? -11.586 3.687 -0.278 1.00 97.94 329 LEU A O 1
ATOM 2429 N N . ASP A 1 330 ? -12.505 2.514 1.415 1.00 95.00 330 ASP A N 1
ATOM 2430 C CA . ASP A 1 330 ? -13.061 1.411 0.626 1.00 95.00 330 ASP A CA 1
ATOM 2431 C C . ASP A 1 330 ? -13.957 1.944 -0.494 1.00 95.00 330 ASP A C 1
ATOM 2433 O O . ASP A 1 330 ? -13.656 1.788 -1.675 1.00 95.00 330 ASP A O 1
ATOM 2437 N N . ALA A 1 331 ? -14.948 2.763 -0.135 1.00 90.44 331 ALA A N 1
ATOM 2438 C CA . ALA A 1 331 ? -15.789 3.437 -1.119 1.00 90.44 331 ALA A CA 1
ATOM 2439 C C . ALA A 1 331 ? -15.000 4.378 -2.051 1.00 90.44 331 ALA A C 1
ATOM 2441 O O . ALA A 1 331 ? -15.375 4.563 -3.203 1.00 90.44 331 ALA A O 1
ATOM 2442 N N . THR A 1 332 ? -13.927 5.020 -1.577 1.00 91.75 332 THR A N 1
ATOM 2443 C CA . THR A 1 332 ? -13.094 5.900 -2.418 1.00 91.75 332 THR A CA 1
ATOM 2444 C C . THR A 1 332 ? -12.339 5.097 -3.482 1.00 91.75 332 THR A C 1
ATOM 2446 O O . THR A 1 332 ? -12.262 5.544 -4.624 1.00 91.75 332 THR A O 1
ATOM 2449 N N . VAL A 1 333 ? -11.793 3.932 -3.122 1.00 86.19 333 VAL A N 1
ATOM 2450 C CA . VAL A 1 333 ? -11.078 3.045 -4.050 1.00 86.19 333 VAL A CA 1
ATOM 2451 C C . VAL A 1 333 ? -12.052 2.413 -5.044 1.00 86.19 333 VAL A C 1
ATOM 2453 O O . VAL A 1 333 ? -11.806 2.499 -6.245 1.00 86.19 333 VAL A O 1
ATOM 2456 N N . ASP A 1 334 ? -13.190 1.897 -4.575 1.00 81.31 334 ASP A N 1
ATOM 2457 C CA . ASP A 1 334 ? -14.232 1.312 -5.431 1.00 81.31 334 ASP A CA 1
ATOM 2458 C C . ASP A 1 334 ? -14.808 2.338 -6.425 1.00 81.31 334 ASP A C 1
ATOM 2460 O O . ASP A 1 334 ? -14.934 2.068 -7.618 1.00 81.31 334 ASP A O 1
ATOM 2464 N N . ASN A 1 335 ? -15.076 3.573 -5.983 1.00 76.62 335 ASN A N 1
ATOM 2465 C CA . ASN A 1 335 ? -15.535 4.637 -6.885 1.00 76.62 335 ASN A CA 1
ATOM 2466 C C . ASN A 1 335 ? -14.477 5.059 -7.912 1.00 76.62 335 ASN A C 1
ATOM 2468 O O . ASN A 1 335 ? -14.842 5.535 -8.978 1.00 76.62 335 ASN A O 1
ATOM 2472 N N . ALA A 1 336 ? -13.183 4.945 -7.599 1.00 75.56 336 ALA A N 1
ATOM 2473 C CA . ALA A 1 336 ? -12.129 5.247 -8.564 1.00 75.56 336 ALA A CA 1
ATOM 2474 C C . ALA A 1 336 ? -11.944 4.128 -9.601 1.00 75.56 336 ALA A C 1
ATOM 2476 O O . ALA A 1 336 ? -11.388 4.374 -10.671 1.00 75.56 336 ALA A O 1
ATOM 2477 N N . HIS A 1 337 ? -12.359 2.907 -9.258 1.00 70.50 337 HIS A N 1
ATOM 2478 C CA . HIS A 1 337 ? -12.268 1.732 -10.115 1.00 70.50 337 HIS A CA 1
ATOM 2479 C C . HIS A 1 337 ? -13.399 1.675 -11.161 1.00 70.50 337 HIS A C 1
ATOM 2481 O O . HIS A 1 337 ? -13.177 1.197 -12.275 1.00 70.50 337 HIS A O 1
ATOM 2487 N N . ASN A 1 338 ? -14.598 2.157 -10.812 1.00 59.97 338 ASN A N 1
ATOM 2488 C CA . ASN A 1 338 ? -15.825 2.044 -11.617 1.00 59.97 338 ASN A CA 1
ATOM 2489 C C . ASN A 1 338 ? -16.140 3.289 -12.462 1.00 59.97 338 ASN A C 1
ATOM 2491 O O . ASN A 1 338 ? -16.704 3.106 -13.568 1.00 59.97 338 ASN A O 1
#